Protein AF-0000000078267934 (afdb_homodimer)

Solvent-accessible surface area (backbone atoms only — not comparable to full-atom values): 14004 Å² total; per-residue (Å²): 135,82,81,73,70,68,76,75,65,70,77,78,62,55,76,38,74,52,54,43,30,32,32,39,47,97,65,23,35,41,36,40,37,52,36,39,30,30,48,77,88,33,48,48,78,46,77,53,94,44,37,39,39,40,37,32,37,45,65,70,94,69,56,88,84,43,44,78,74,39,73,64,63,80,81,27,29,37,46,48,77,44,77,56,62,86,52,43,28,76,87,62,51,43,74,49,77,49,37,10,25,33,38,37,39,38,28,50,21,73,88,67,43,86,71,82,73,76,76,73,81,122,133,83,82,73,71,69,76,75,66,71,77,78,62,54,75,39,74,52,53,43,30,33,33,39,48,94,66,23,35,40,36,38,35,52,35,38,30,31,49,76,89,33,50,46,78,46,78,53,94,45,36,39,37,40,37,33,37,47,64,71,94,70,55,88,84,43,45,76,76,39,74,64,62,77,82,27,30,37,46,48,76,44,78,56,62,88,51,41,28,76,86,63,50,46,73,51,76,52,38,8,26,32,38,38,39,39,28,50,20,73,89,68,42,86,70,82,74,76,77,73,83,123

Nearest PDB structures (foldseek):
  6l6m-assembly1_A  TM=7.915E-01  e=3.122E-09  Entamoeba histolytica
  5zul-assembly1_C-2  TM=8.385E-01  e=3.897E-08  Mycobacterium marinum M
  5zul-assembly1_A-2  TM=8.517E-01  e=1.131E-07  Mycobacterium marinum M
  5zul-assembly1_D-2  TM=8.115E-01  e=9.560E-08  Mycobacterium marinum M
  4eld-assembly1_A  TM=7.989E-01  e=4.347E-07  Methanocaldococcus jannaschii DSM 2661

Sequence (244 aa):
MTNDMEKKTAPALPRFRPNTDVLEREDGFHIFVDMPGVGKEGLSIDLRDNELEIRGKAVYPREEKAKALHVEFGDGEYVRTFTISDGVDREGIRASLKKGLLEVYLPKAARFKPRRIEIQAGMTNDMEKKTAPALPRFRPNTDVLEREDGFHIFVDMPGVGKEGLSIDLRDNELEIRGKAVYPREEKAKALHVEFGDGEYVRTFTISDGVDREGIRASLKKGLLEVYLPKAARFKPRRIEIQAG

Structure (mmCIF, N/CA/C/O backbone):
data_AF-0000000078267934-model_v1
#
loop_
_entity.id
_entity.type
_entity.pdbx_description
1 polymer 'Molecular chaperone IbpA, HSP20 family'
#
loop_
_atom_site.group_PDB
_atom_site.id
_atom_site.type_symbol
_atom_site.label_atom_id
_atom_site.label_alt_id
_atom_site.label_comp_id
_atom_site.label_asym_id
_atom_site.label_entity_id
_atom_site.label_seq_id
_atom_site.pdbx_PDB_ins_code
_atom_site.Cartn_x
_atom_site.Cartn_y
_atom_site.Cartn_z
_atom_site.occupancy
_atom_site.B_iso_or_equiv
_atom_site.auth_seq_id
_atom_site.auth_comp_id
_atom_site.auth_asym_id
_atom_site.auth_atom_id
_atom_site.pdbx_PDB_model_num
ATOM 1 N N . MET A 1 1 ? -48.375 -10.258 12.297 1 35.75 1 MET A N 1
ATOM 2 C CA . MET A 1 1 ? -47.094 -10.938 12.133 1 35.75 1 MET A CA 1
ATOM 3 C C . MET A 1 1 ? -46.062 -10.047 11.422 1 35.75 1 MET A C 1
ATOM 5 O O . MET A 1 1 ? -46.188 -9.797 10.219 1 35.75 1 MET A O 1
ATOM 9 N N . THR A 1 2 ? -45.531 -9.008 12.062 1 43.53 2 THR A N 1
ATOM 10 C CA . THR A 1 2 ? -44.625 -7.953 11.617 1 43.53 2 THR A CA 1
ATOM 11 C C . THR A 1 2 ? -43.312 -8.539 11.094 1 43.53 2 THR A C 1
ATOM 13 O O . THR A 1 2 ? -42.688 -9.344 11.773 1 43.53 2 THR A O 1
ATOM 16 N N . ASN A 1 3 ? -43.188 -8.844 9.711 1 40.38 3 ASN A N 1
ATOM 17 C CA . ASN A 1 3 ? -41.969 -9.242 8.969 1 40.38 3 ASN A CA 1
ATOM 18 C C . ASN A 1 3 ? -40.75 -8.477 9.43 1 40.38 3 ASN A C 1
ATOM 20 O O . ASN A 1 3 ? -40.594 -7.301 9.102 1 40.38 3 ASN A O 1
ATOM 24 N N . ASP A 1 4 ? -40.281 -8.648 10.625 1 40.28 4 ASP A N 1
ATOM 25 C CA . ASP A 1 4 ? -38.969 -8.227 11.07 1 40.28 4 ASP A CA 1
ATOM 26 C C . ASP A 1 4 ? -37.875 -8.68 10.094 1 40.28 4 ASP A C 1
ATOM 28 O O . ASP A 1 4 ? -37.406 -9.82 10.172 1 40.28 4 ASP A O 1
ATOM 32 N N . MET A 1 5 ? -38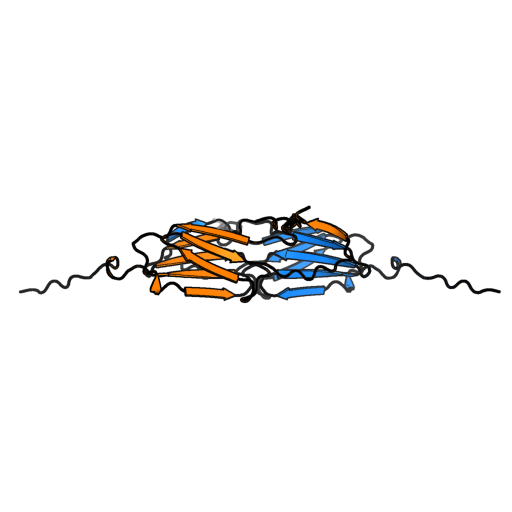 -8.367 8.789 1 39.81 5 MET A N 1
ATOM 33 C CA . MET A 1 5 ? -36.875 -8.555 7.895 1 39.81 5 MET A CA 1
ATOM 34 C C . MET A 1 5 ? -35.562 -8.172 8.586 1 39.81 5 MET A C 1
ATOM 36 O O . MET A 1 5 ? -35.344 -6.992 8.867 1 39.81 5 MET A O 1
ATOM 40 N N . GLU A 1 6 ? -35.062 -8.875 9.398 1 43.06 6 GLU A N 1
ATOM 41 C CA . GLU A 1 6 ? -33.719 -8.75 9.93 1 43.06 6 GLU A CA 1
ATOM 42 C C . GLU A 1 6 ? -32.75 -8.203 8.875 1 43.06 6 GLU A C 1
ATOM 44 O O . GLU A 1 6 ? -32.594 -8.797 7.801 1 43.06 6 GLU A O 1
ATOM 49 N N . LYS A 1 7 ? -32.688 -6.93 8.773 1 42.44 7 LYS A N 1
ATOM 50 C CA . LYS A 1 7 ? -31.656 -6.336 7.945 1 42.44 7 LYS A CA 1
ATOM 51 C C . LYS A 1 7 ? -30.344 -7.09 8.102 1 42.44 7 LYS A C 1
ATOM 53 O O . LYS A 1 7 ? -29.688 -6.992 9.141 1 42.44 7 LYS A O 1
ATOM 58 N N . LYS A 1 8 ? -30.234 -8.344 7.73 1 46.25 8 LYS A N 1
ATOM 59 C CA . LYS A 1 8 ? -28.953 -9.039 7.641 1 46.25 8 LYS A CA 1
ATOM 60 C C . LYS A 1 8 ? -27.828 -8.086 7.23 1 46.25 8 LYS A C 1
ATOM 62 O O . LYS A 1 8 ? -27.688 -7.762 6.051 1 46.25 8 LYS A O 1
ATOM 67 N N . THR A 1 9 ? -27.5 -7.129 8.039 1 47.62 9 THR A N 1
ATOM 68 C CA . THR A 1 9 ? -26.391 -6.203 7.785 1 47.62 9 THR A CA 1
ATOM 69 C C . THR A 1 9 ? -25.156 -6.953 7.316 1 47.62 9 THR A C 1
ATOM 71 O O . THR A 1 9 ? -24.781 -7.973 7.902 1 47.62 9 THR A O 1
ATOM 74 N N . ALA A 1 10 ? -24.859 -6.887 6.113 1 56.47 10 ALA A N 1
ATOM 75 C CA . ALA A 1 10 ? -23.641 -7.488 5.574 1 56.47 10 ALA A CA 1
ATOM 76 C C . ALA A 1 10 ? -22.5 -7.402 6.578 1 56.47 10 ALA A C 1
ATOM 78 O O . ALA A 1 10 ? -22.375 -6.422 7.312 1 56.47 10 ALA A O 1
ATOM 79 N N . PRO A 1 11 ? -22 -8.547 6.941 1 60.44 11 PRO A N 1
ATOM 80 C CA . PRO A 1 11 ? -20.891 -8.531 7.906 1 60.44 11 PRO A CA 1
ATOM 81 C C . PRO A 1 11 ? -19.891 -7.422 7.633 1 60.44 11 PRO A C 1
ATOM 83 O O . PRO A 1 11 ? -19.641 -7.07 6.477 1 60.44 11 PRO A O 1
ATOM 86 N N . ALA A 1 12 ? -19.641 -6.684 8.617 1 70.94 12 ALA A N 1
ATOM 87 C CA . ALA A 1 12 ? -18.688 -5.578 8.531 1 70.94 12 ALA A CA 1
ATOM 88 C C . ALA A 1 12 ? -17.344 -6.047 7.988 1 70.94 12 ALA A C 1
ATOM 90 O O . ALA A 1 12 ? -16.891 -7.148 8.305 1 70.94 12 ALA A O 1
ATOM 91 N N . LEU A 1 13 ? -16.828 -5.473 6.953 1 78.31 13 LEU A N 1
ATOM 92 C CA . LEU A 1 13 ? -15.523 -5.781 6.383 1 78.31 13 LEU A CA 1
ATOM 93 C C . LEU A 1 13 ? -14.43 -5.633 7.43 1 78.31 13 LEU A C 1
ATOM 95 O O . LEU A 1 13 ? -14.461 -4.715 8.25 1 78.31 13 LEU A O 1
ATOM 99 N N . PRO A 1 14 ? -13.555 -6.582 7.477 1 86.69 14 PRO A N 1
ATOM 100 C CA . PRO A 1 14 ? -12.406 -6.398 8.359 1 86.69 14 PRO A CA 1
ATOM 101 C C . PRO A 1 14 ? -11.695 -5.062 8.141 1 86.69 14 PRO A C 1
ATOM 103 O O . PRO A 1 14 ? -11.648 -4.57 7.008 1 86.69 14 PRO A O 1
ATOM 106 N N . ARG A 1 15 ? -11.297 -4.496 9.25 1 91.44 15 ARG A N 1
ATOM 107 C CA . ARG A 1 15 ? -10.57 -3.229 9.164 1 91.44 15 ARG A CA 1
ATOM 108 C C . ARG A 1 15 ? -9.078 -3.436 9.359 1 91.44 15 ARG A C 1
ATOM 110 O O . ARG A 1 15 ? -8.656 -4.219 10.211 1 91.44 15 ARG A O 1
ATOM 117 N N . PHE A 1 16 ? -8.367 -2.799 8.5 1 90.75 16 PHE A N 1
ATOM 118 C CA . PHE A 1 16 ? -6.914 -2.875 8.594 1 90.75 16 PHE A CA 1
ATOM 119 C C . PHE A 1 16 ? -6.309 -1.495 8.828 1 90.75 16 PHE A C 1
ATOM 121 O O . PHE A 1 16 ? -6.75 -0.511 8.234 1 90.75 16 PHE A O 1
ATOM 128 N N . ARG A 1 17 ? -5.344 -1.48 9.664 1 93.31 17 ARG A N 1
ATOM 129 C CA . ARG A 1 17 ? -4.629 -0.234 9.922 1 93.31 17 ARG A CA 1
ATOM 130 C C . ARG A 1 17 ? -3.463 -0.06 8.953 1 93.31 17 ARG A C 1
ATOM 132 O O . ARG A 1 17 ? -2.455 -0.762 9.055 1 93.31 17 ARG A O 1
ATOM 139 N N . PRO A 1 18 ? -3.584 0.889 8.062 1 93.81 18 PRO A N 1
ATOM 140 C CA . PRO A 1 18 ? -2.492 1.061 7.105 1 93.81 18 PRO A CA 1
ATOM 141 C C . PRO A 1 18 ? -1.242 1.668 7.734 1 93.81 18 PRO A C 1
ATOM 143 O O . PRO A 1 18 ? -1.34 2.426 8.703 1 93.81 18 PRO A O 1
ATOM 146 N N . ASN A 1 19 ? -0.106 1.337 7.188 1 93.25 19 ASN A N 1
ATOM 147 C CA . ASN A 1 19 ? 1.128 1.986 7.617 1 93.25 19 ASN A CA 1
ATOM 148 C C . ASN A 1 19 ? 1.084 3.492 7.371 1 93.25 19 ASN A C 1
ATOM 150 O O . ASN A 1 19 ? 0.582 3.941 6.34 1 93.25 19 ASN A O 1
ATOM 154 N N . THR A 1 20 ? 1.666 4.203 8.398 1 94.75 20 THR A N 1
ATOM 155 C CA . THR A 1 20 ? 1.518 5.656 8.352 1 94.75 20 THR A CA 1
ATOM 156 C C . THR A 1 20 ? 2.791 6.344 8.828 1 94.75 20 THR A C 1
ATOM 158 O O . THR A 1 20 ? 3.393 5.926 9.82 1 94.75 20 THR A O 1
ATOM 161 N N . ASP A 1 21 ? 3.236 7.312 8.062 1 93.69 21 ASP A N 1
ATOM 162 C CA . ASP A 1 21 ? 4.281 8.227 8.5 1 93.69 21 ASP A CA 1
ATOM 163 C C . ASP A 1 21 ? 3.73 9.641 8.695 1 93.69 21 ASP A C 1
ATOM 165 O O . ASP A 1 21 ? 2.92 10.109 7.891 1 93.69 21 ASP A O 1
ATOM 169 N N . VAL A 1 22 ? 4.148 10.266 9.711 1 94.38 22 VAL A N 1
ATOM 170 C CA . VAL A 1 22 ? 3.771 11.656 9.961 1 94.38 22 VAL A CA 1
ATOM 171 C C . VAL A 1 22 ? 5.027 12.516 10.102 1 94.38 22 VAL A C 1
ATOM 173 O O . VAL A 1 22 ? 5.879 12.25 10.945 1 94.38 22 VAL A O 1
ATOM 176 N N . LEU A 1 23 ? 5.059 13.555 9.242 1 92.94 23 LEU A N 1
ATOM 177 C CA . LEU A 1 23 ? 6.191 14.477 9.242 1 92.94 23 LEU A CA 1
ATOM 178 C C . LEU A 1 23 ? 5.73 15.898 9.547 1 92.94 23 LEU A C 1
ATOM 180 O O . LEU A 1 23 ? 4.664 16.312 9.094 1 92.94 23 LEU A O 1
ATOM 184 N N . GLU A 1 24 ? 6.586 16.578 10.242 1 91.81 24 GLU A N 1
ATOM 185 C CA . GLU A 1 24 ? 6.359 18 10.477 1 91.81 24 GLU A CA 1
ATOM 186 C C . GLU A 1 24 ? 7.375 18.859 9.719 1 91.81 24 GLU A C 1
ATOM 188 O O . GLU A 1 24 ? 8.578 18.625 9.82 1 91.81 24 GLU A O 1
ATOM 193 N N . ARG A 1 25 ? 6.836 19.766 8.938 1 89.5 25 ARG A N 1
ATOM 194 C CA . ARG A 1 25 ? 7.645 20.734 8.219 1 89.5 25 ARG A CA 1
ATOM 195 C C . ARG A 1 25 ? 7.309 22.156 8.664 1 89.5 25 ARG A C 1
ATOM 197 O O . ARG A 1 25 ? 6.484 22.359 9.555 1 89.5 25 ARG A O 1
ATOM 204 N N . GLU A 1 26 ? 8.031 23.047 8.062 1 85.5 26 GLU A N 1
ATOM 205 C CA . GLU A 1 26 ? 7.801 24.438 8.422 1 85.5 26 GLU A CA 1
ATOM 206 C C . GLU A 1 26 ? 6.375 24.859 8.086 1 85.5 26 GLU A C 1
ATOM 208 O O . GLU A 1 26 ? 5.762 25.625 8.836 1 85.5 26 GLU A O 1
ATOM 213 N N . ASP A 1 27 ? 5.941 24.297 7.039 1 87.81 27 ASP A N 1
ATOM 214 C CA . ASP A 1 27 ? 4.652 24.766 6.527 1 87.81 27 ASP A CA 1
ATOM 215 C C . ASP A 1 27 ? 3.502 23.984 7.156 1 87.81 27 ASP A C 1
ATOM 217 O O . ASP A 1 27 ? 2.34 24.375 7.039 1 87.81 27 ASP A O 1
ATOM 221 N N . GLY A 1 28 ? 3.836 22.844 7.754 1 92.31 28 GLY A N 1
ATOM 222 C CA . GLY A 1 28 ? 2.77 22.062 8.344 1 92.31 28 GLY A CA 1
ATOM 223 C C . GLY A 1 28 ? 3.105 20.578 8.438 1 92.31 28 GLY A C 1
ATOM 224 O O . GLY A 1 28 ? 4.273 20.203 8.547 1 92.31 28 GLY A O 1
ATOM 225 N N . PHE A 1 29 ? 2.094 19.844 8.5 1 93.62 29 PHE A N 1
ATOM 226 C CA . PHE A 1 29 ? 2.256 18.406 8.688 1 93.62 29 PHE A CA 1
ATOM 227 C C . PHE A 1 29 ? 1.935 17.641 7.406 1 93.62 29 PHE A C 1
ATOM 229 O O . PHE A 1 29 ? 1.015 18.016 6.676 1 93.62 29 PHE A O 1
ATOM 236 N N . HIS A 1 30 ? 2.725 16.625 7.227 1 94.12 30 HIS A N 1
ATOM 237 C CA . HIS A 1 30 ? 2.5 15.711 6.117 1 94.12 30 HIS A CA 1
ATOM 238 C C . HIS A 1 30 ? 2.283 14.281 6.621 1 94.12 30 HIS A C 1
ATOM 240 O O . HIS A 1 30 ? 3.139 13.727 7.309 1 94.12 30 HIS A O 1
ATOM 246 N N . ILE A 1 31 ? 1.132 13.781 6.285 1 95.19 31 ILE A N 1
ATOM 247 C CA . ILE A 1 31 ? 0.788 12.414 6.66 1 95.19 31 ILE A CA 1
ATOM 248 C C . ILE A 1 31 ? 0.812 11.523 5.422 1 95.19 31 ILE A C 1
ATOM 250 O O . ILE A 1 31 ? 0.115 11.789 4.441 1 95.19 31 ILE A O 1
ATOM 254 N N . PHE A 1 32 ? 1.671 10.523 5.457 1 94.31 32 PHE A N 1
ATOM 255 C CA . PHE A 1 32 ? 1.721 9.531 4.391 1 94.31 32 PHE A CA 1
ATOM 256 C C . PHE A 1 32 ? 1.071 8.227 4.832 1 94.31 32 PHE A C 1
ATOM 258 O O . PHE A 1 32 ? 1.438 7.668 5.867 1 94.31 32 PHE A O 1
ATOM 265 N N . VAL A 1 33 ? 0.0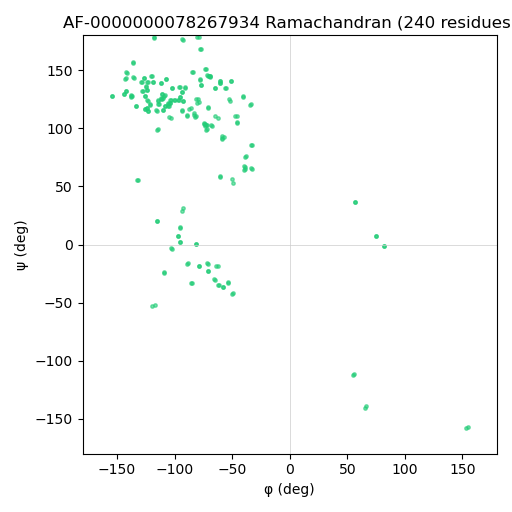79 7.766 4.066 1 95.56 33 VAL A N 1
ATOM 266 C CA . VAL A 1 33 ? -0.684 6.574 4.426 1 95.56 33 VAL A CA 1
ATOM 267 C C . VAL A 1 33 ? -0.662 5.578 3.266 1 95.56 33 VAL A C 1
ATOM 269 O O . VAL A 1 33 ? -0.976 5.938 2.127 1 95.56 33 VAL A O 1
ATOM 272 N N . ASP A 1 34 ? -0.289 4.352 3.568 1 94.88 34 ASP A N 1
ATOM 273 C CA . ASP A 1 34 ? -0.313 3.301 2.557 1 94.88 34 ASP A CA 1
ATOM 274 C C . ASP A 1 34 ? -1.746 2.91 2.205 1 94.88 34 ASP A C 1
ATOM 276 O O . ASP A 1 34 ? -2.484 2.404 3.053 1 94.88 34 ASP A O 1
ATOM 280 N N . MET A 1 35 ? -2.115 3.129 0.896 1 94.69 35 MET A N 1
ATOM 281 C CA . MET A 1 35 ? -3.449 2.779 0.417 1 94.69 35 MET A CA 1
ATOM 282 C C . MET A 1 35 ? -3.371 2 -0.892 1 94.69 35 MET A C 1
ATOM 284 O O . MET A 1 35 ? -3.988 2.385 -1.886 1 94.69 35 MET A O 1
ATOM 288 N N . PRO A 1 36 ? -2.662 0.956 -0.877 1 94.62 36 PRO A N 1
ATOM 289 C CA . PRO A 1 36 ? -2.557 0.203 -2.129 1 94.62 36 PRO A CA 1
ATOM 290 C C . PRO A 1 36 ? -3.908 -0.303 -2.629 1 94.62 36 PRO A C 1
ATOM 292 O O . PRO A 1 36 ? -4.734 -0.759 -1.833 1 94.62 36 PRO A O 1
ATOM 295 N N . GLY A 1 37 ? -4.168 -0.228 -3.918 1 93.62 37 GLY A N 1
ATOM 296 C CA . GLY A 1 37 ? -5.379 -0.754 -4.531 1 93.62 37 GLY A CA 1
ATOM 297 C C . GLY A 1 37 ? -6.566 0.182 -4.406 1 93.62 37 GLY A C 1
ATOM 298 O O . GLY A 1 37 ? -7.648 -0.106 -4.926 1 93.62 37 GLY A O 1
ATOM 299 N N . VAL A 1 38 ? -6.316 1.274 -3.764 1 94.12 38 VAL A N 1
ATOM 300 C CA . VAL A 1 38 ? -7.414 2.211 -3.541 1 94.12 38 VAL A CA 1
ATOM 301 C C . VAL A 1 38 ? -7.391 3.297 -4.613 1 94.12 38 VAL A C 1
ATOM 303 O O . VAL A 1 38 ? -6.348 3.898 -4.875 1 94.12 38 VAL A O 1
ATOM 306 N N . GLY A 1 39 ? -8.484 3.455 -5.297 1 92.25 39 GLY A N 1
ATOM 307 C CA . GLY A 1 39 ? -8.688 4.598 -6.172 1 92.25 39 GLY A CA 1
ATOM 308 C C . GLY A 1 39 ? -9.391 5.754 -5.492 1 92.25 39 GLY A C 1
ATOM 309 O O . GLY A 1 39 ? -9.789 5.648 -4.328 1 92.25 39 GLY A O 1
ATOM 310 N N . LYS A 1 40 ? -9.523 6.863 -6.23 1 92.94 40 LYS A N 1
ATOM 311 C CA . LYS A 1 40 ? -10.164 8.055 -5.676 1 92.94 40 LYS A CA 1
ATOM 312 C C . LYS A 1 40 ? -11.578 7.754 -5.207 1 92.94 40 LYS A C 1
ATOM 314 O O . LYS A 1 40 ? -12.016 8.258 -4.168 1 92.94 40 LYS A O 1
ATOM 319 N N . GLU A 1 41 ? -12.203 6.898 -5.961 1 92.88 41 GLU A N 1
ATOM 320 C CA . GLU A 1 41 ? -13.602 6.602 -5.66 1 92.88 41 GLU A CA 1
ATOM 321 C C . GLU A 1 41 ? -13.727 5.785 -4.379 1 92.88 41 GLU A C 1
ATOM 323 O O . GLU A 1 41 ? -14.797 5.758 -3.758 1 92.88 41 GLU A O 1
ATOM 328 N N . GLY A 1 42 ? -12.703 5.109 -4.012 1 93.75 42 GLY A N 1
ATOM 329 C CA . GLY A 1 42 ? -12.742 4.277 -2.818 1 93.75 42 GLY A CA 1
ATOM 330 C C . GLY A 1 42 ? -12.156 4.965 -1.599 1 93.75 42 GLY A C 1
ATOM 331 O O . GLY A 1 42 ? -12.016 4.348 -0.54 1 93.75 42 GLY A O 1
ATOM 332 N N . LEU A 1 43 ? -11.852 6.242 -1.762 1 96.38 43 LEU A N 1
ATOM 333 C CA . LEU A 1 43 ? -11.164 6.973 -0.7 1 96.38 43 LEU A CA 1
ATOM 334 C C . LEU A 1 43 ? -12.086 8.008 -0.073 1 96.38 43 LEU A C 1
ATOM 336 O O . LEU A 1 43 ? -12.75 8.766 -0.785 1 96.38 43 LEU A O 1
ATOM 340 N N . SER A 1 44 ? -12.141 7.969 1.229 1 97.06 44 SER A N 1
ATOM 341 C CA . SER A 1 44 ? -12.859 9 1.968 1 97.06 44 SER A CA 1
ATOM 342 C C . SER A 1 44 ? -11.992 9.609 3.061 1 97.06 44 SER A C 1
ATOM 344 O O . SER A 1 44 ? -11.273 8.891 3.768 1 97.06 44 SER A O 1
ATOM 346 N N . ILE A 1 45 ? -11.984 10.922 3.098 1 97.31 45 ILE A N 1
ATOM 347 C CA . ILE A 1 45 ? -11.312 11.672 4.152 1 97.31 45 ILE A CA 1
ATOM 348 C C . ILE A 1 45 ? -12.305 12.641 4.805 1 97.31 45 ILE A C 1
ATOM 350 O O . ILE A 1 45 ? -12.789 13.57 4.16 1 97.31 45 ILE A O 1
ATOM 354 N N . ASP A 1 46 ? -12.531 12.406 6.062 1 96.56 46 ASP A N 1
ATOM 355 C CA . ASP A 1 46 ? -13.539 13.203 6.754 1 96.56 46 ASP A CA 1
ATOM 356 C C . ASP A 1 46 ? -12.953 13.883 7.988 1 96.56 46 ASP A C 1
ATOM 358 O O . ASP A 1 46 ? -12.242 13.25 8.773 1 96.56 46 ASP A O 1
ATOM 362 N N . LEU A 1 47 ? -13.234 15.094 8.102 1 95.06 47 LEU A N 1
ATOM 363 C CA . LEU A 1 47 ? -12.852 15.836 9.289 1 95.06 47 LEU A CA 1
ATOM 364 C C . LEU A 1 47 ? -14.078 16.203 10.125 1 95.06 47 LEU A C 1
ATOM 366 O O . LEU A 1 47 ? -14.961 16.922 9.641 1 95.06 47 LEU A O 1
ATOM 370 N N . ARG A 1 48 ? -14.133 15.664 11.297 1 93 48 ARG A N 1
ATOM 371 C CA . ARG A 1 48 ? -15.164 16 12.266 1 93 48 ARG A CA 1
ATOM 372 C C . ARG A 1 48 ? -14.547 16.484 13.578 1 93 48 ARG A C 1
ATOM 374 O O . ARG A 1 48 ? -13.859 15.711 14.258 1 93 48 ARG A O 1
ATOM 381 N N . ASP A 1 49 ? -14.883 17.734 13.836 1 90.94 49 ASP A N 1
ATOM 382 C CA . ASP A 1 49 ? -14.234 18.344 14.992 1 90.94 49 ASP A CA 1
ATOM 383 C C . ASP A 1 49 ? -12.711 18.25 14.875 1 90.94 49 ASP A C 1
ATOM 385 O O . ASP A 1 49 ? -12.109 18.859 13.984 1 90.94 49 ASP A O 1
ATOM 389 N N . ASN A 1 50 ? -12.086 17.531 15.648 1 92.19 50 ASN A N 1
ATOM 390 C CA . ASN A 1 50 ? -10.633 17.438 15.602 1 92.19 50 ASN A CA 1
ATOM 391 C C . ASN A 1 50 ? -10.172 16.031 15.203 1 92.19 50 ASN A C 1
ATOM 393 O O . ASN A 1 50 ? -9.008 15.672 15.414 1 92.19 50 ASN A O 1
ATOM 397 N N . GLU A 1 51 ? -11.086 15.367 14.609 1 95.88 51 GLU A N 1
ATOM 398 C CA . GLU A 1 51 ? -10.734 14.008 14.227 1 95.88 51 GLU A CA 1
ATOM 399 C C . GLU A 1 51 ? -10.75 13.844 12.703 1 95.88 51 GLU A C 1
ATOM 401 O O . GLU A 1 51 ? -11.781 14.062 12.062 1 95.88 51 GLU A O 1
ATOM 406 N N . LEU A 1 52 ? -9.602 13.578 12.164 1 96.38 52 LEU A N 1
ATOM 407 C CA . LEU A 1 52 ? -9.477 13.273 10.742 1 96.38 52 LEU A CA 1
ATOM 408 C C . LEU A 1 52 ? -9.531 11.766 10.5 1 96.38 52 LEU A C 1
ATOM 410 O O . LEU A 1 52 ? -8.656 11.031 10.969 1 96.38 52 LEU A O 1
ATOM 414 N N . GLU A 1 53 ? -10.539 11.336 9.82 1 97.5 53 GLU A N 1
ATOM 415 C CA . GLU A 1 53 ? -10.688 9.914 9.523 1 97.5 53 GLU A CA 1
ATOM 416 C C . GLU A 1 53 ? -10.438 9.633 8.039 1 97.5 53 GLU A C 1
ATOM 418 O O . GLU A 1 53 ? -11.016 10.289 7.172 1 97.5 53 GLU A O 1
ATOM 423 N N . ILE A 1 54 ? -9.562 8.688 7.848 1 97.19 54 ILE A N 1
ATOM 424 C CA . ILE A 1 54 ? -9.25 8.25 6.492 1 97.19 54 ILE A CA 1
ATOM 425 C C . ILE A 1 54 ? -9.711 6.805 6.293 1 97.19 54 ILE A C 1
ATOM 427 O O . ILE A 1 54 ? -9.375 5.926 7.09 1 97.19 54 ILE A O 1
ATOM 431 N N . ARG A 1 55 ? -10.539 6.609 5.285 1 96.88 55 ARG A N 1
ATOM 432 C CA . ARG A 1 55 ? -10.992 5.277 4.91 1 96.88 55 ARG A CA 1
ATOM 433 C C . ARG A 1 55 ? -10.703 4.988 3.441 1 96.88 55 ARG A C 1
ATOM 435 O O . ARG A 1 55 ? -10.875 5.859 2.586 1 96.88 55 ARG A O 1
ATOM 442 N N . GLY A 1 56 ? -10.227 3.836 3.205 1 95.88 56 GLY A N 1
ATOM 443 C CA . GLY A 1 56 ? -9.961 3.41 1.841 1 95.88 56 GLY A CA 1
ATOM 444 C C . GLY A 1 56 ? -10.383 1.979 1.567 1 95.88 56 GLY A C 1
ATOM 445 O O . GLY A 1 56 ? -10.07 1.075 2.346 1 95.88 56 GLY A O 1
ATOM 446 N N . LYS A 1 57 ? -11.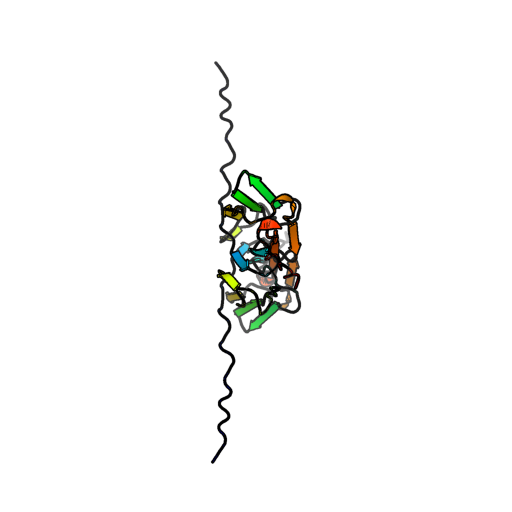141 1.833 0.564 1 93.06 57 LYS A N 1
ATOM 447 C CA . LYS A 1 57 ? -11.516 0.498 0.103 1 93.06 57 LYS A CA 1
ATOM 448 C C . LYS A 1 57 ? -10.766 0.131 -1.176 1 93.06 57 LYS A C 1
ATOM 450 O O . LYS A 1 57 ? -10.906 0.809 -2.197 1 93.06 57 LYS A O 1
ATOM 455 N N . ALA A 1 58 ? -10.016 -0.926 -1.021 1 89.75 58 ALA A N 1
ATOM 456 C CA . ALA A 1 58 ? -9.25 -1.36 -2.186 1 89.75 58 ALA A CA 1
ATOM 457 C C . ALA A 1 58 ? -10.094 -2.24 -3.104 1 89.75 58 ALA A C 1
ATOM 459 O O . ALA A 1 58 ? -11.016 -2.92 -2.646 1 89.75 58 ALA A O 1
ATOM 460 N N . VAL A 1 59 ? -9.797 -2.141 -4.344 1 81.88 59 VAL A N 1
ATOM 461 C CA . VAL A 1 59 ? -10.422 -3.033 -5.312 1 81.88 59 VAL A CA 1
ATOM 462 C C . VAL A 1 59 ? -9.438 -4.121 -5.73 1 81.88 59 VAL A C 1
ATOM 464 O O . VAL A 1 59 ? -8.391 -3.828 -6.312 1 81.88 59 VAL A O 1
ATOM 467 N N . TYR A 1 60 ? -9.719 -5.328 -5.273 1 76.81 60 TYR A N 1
ATOM 468 C CA . TYR A 1 60 ? -8.922 -6.469 -5.703 1 76.81 60 TYR A CA 1
ATOM 469 C C . TYR A 1 60 ? -9.672 -7.301 -6.734 1 76.81 60 TYR A C 1
ATOM 471 O O . TYR A 1 60 ? -10.883 -7.48 -6.633 1 76.81 60 TYR A O 1
ATOM 479 N N . PRO A 1 61 ? -9.141 -7.477 -7.891 1 69.88 61 PRO A N 1
ATOM 480 C CA . PRO A 1 61 ? -9.805 -8.312 -8.891 1 69.88 61 PRO A CA 1
ATOM 481 C C . PRO A 1 61 ? -9.992 -9.758 -8.422 1 69.88 61 PRO A C 1
ATOM 483 O O . PRO A 1 61 ? -9.336 -10.664 -8.938 1 69.88 61 PRO A O 1
ATOM 486 N N . ARG A 1 62 ? -10.648 -9.914 -7.352 1 67.25 62 ARG A N 1
ATOM 487 C CA . ARG A 1 62 ? -10.852 -11.289 -6.906 1 67.25 62 ARG A CA 1
ATOM 488 C C . ARG A 1 62 ? -12.086 -11.898 -7.566 1 67.25 62 ARG A C 1
ATOM 490 O O . ARG A 1 62 ? -13.125 -11.25 -7.672 1 67.25 62 ARG A O 1
ATOM 497 N N . GLU A 1 63 ? -11.734 -12.883 -8.273 1 64.75 63 GLU A N 1
ATOM 498 C CA . GLU A 1 63 ? -12.859 -13.617 -8.867 1 64.75 63 GLU A CA 1
ATOM 499 C C . GLU A 1 63 ? -13.516 -14.531 -7.848 1 64.75 63 GLU A C 1
ATOM 501 O O . GLU A 1 63 ? -12.852 -15.07 -6.957 1 64.75 63 GLU A O 1
ATOM 506 N N . GLU A 1 64 ? -14.773 -14.617 -7.914 1 62.31 64 GLU A N 1
ATOM 507 C CA . GLU A 1 64 ? -15.594 -15.43 -7.02 1 62.31 64 GLU A CA 1
ATOM 508 C C . GLU A 1 64 ? -15.109 -16.875 -6.984 1 62.31 64 GLU A C 1
ATOM 510 O O . GLU A 1 64 ? -15.133 -17.516 -5.934 1 62.31 64 GLU A O 1
ATOM 515 N N . LYS A 1 65 ? -14.609 -17.344 -8.062 1 69.25 65 LYS A N 1
ATOM 516 C CA . LYS A 1 65 ? -14.305 -18.781 -8.125 1 69.25 65 LYS A CA 1
ATOM 517 C C . LYS A 1 65 ? -12.844 -19.031 -7.77 1 69.25 65 LYS A C 1
ATOM 519 O O . LYS A 1 65 ? -12.367 -20.172 -7.855 1 69.25 65 LYS A O 1
ATOM 524 N N . ALA A 1 66 ? -12.148 -18.109 -7.199 1 76.44 66 ALA A N 1
ATOM 525 C CA . ALA A 1 66 ? -10.734 -18.312 -6.891 1 76.44 66 ALA A CA 1
ATOM 526 C C . ALA A 1 66 ? -10.555 -18.891 -5.488 1 76.44 66 ALA A C 1
ATOM 528 O O . ALA A 1 66 ? -11.32 -18.562 -4.574 1 76.44 66 ALA A O 1
ATOM 529 N N . LYS A 1 67 ? -9.719 -19.859 -5.367 1 87.88 67 LYS A N 1
ATOM 530 C CA . LYS A 1 67 ? -9.344 -20.391 -4.062 1 87.88 67 LYS A CA 1
ATOM 531 C C . LYS A 1 67 ? -8.289 -19.516 -3.391 1 87.88 67 LYS A C 1
ATOM 533 O O . LYS A 1 67 ? -7.199 -19.328 -3.934 1 87.88 67 LYS A O 1
ATOM 538 N N . ALA A 1 68 ? -8.664 -19.047 -2.227 1 87.12 68 ALA A N 1
ATOM 539 C CA . ALA A 1 68 ? -7.715 -18.219 -1.485 1 87.12 68 ALA A CA 1
ATOM 540 C C . ALA A 1 68 ? -6.707 -19.094 -0.734 1 87.12 68 ALA A C 1
ATOM 542 O O . ALA A 1 68 ? -7.059 -19.766 0.228 1 87.12 68 ALA A O 1
ATOM 543 N N . LEU A 1 69 ? -5.484 -19.031 -1.213 1 90.88 69 LEU A N 1
ATOM 544 C CA . LEU A 1 69 ? -4.441 -19.812 -0.573 1 90.88 69 LEU A CA 1
ATOM 545 C C . LEU A 1 69 ? -3.834 -19.062 0.607 1 90.88 69 LEU A C 1
ATOM 547 O O . LEU A 1 69 ? -3.377 -19.688 1.573 1 90.88 69 LEU A O 1
ATOM 551 N N . HIS A 1 70 ? -3.742 -17.859 0.598 1 91.69 70 HIS A N 1
ATOM 552 C CA . HIS A 1 70 ? -3.191 -16.969 1.616 1 91.69 70 HIS A CA 1
ATOM 553 C C . HIS A 1 70 ? -3.799 -15.57 1.516 1 91.69 70 HIS A C 1
ATOM 555 O O . HIS A 1 70 ? -3.861 -14.992 0.428 1 91.69 70 HIS A O 1
ATOM 561 N N . VAL A 1 71 ? -4.328 -15.062 2.693 1 87.75 71 VAL A N 1
ATOM 562 C CA . VAL A 1 71 ? -4.969 -13.75 2.686 1 87.75 71 VAL A CA 1
ATOM 563 C C . VAL A 1 71 ? -4.465 -12.93 3.867 1 87.75 71 VAL A C 1
ATOM 565 O O . VAL A 1 71 ? -4.594 -13.336 5.02 1 87.75 71 VAL A O 1
ATOM 568 N N . GLU A 1 72 ? -3.875 -11.852 3.549 1 88.19 72 GLU A N 1
ATOM 569 C CA . GLU A 1 72 ? -3.436 -10.945 4.609 1 88.19 72 GLU A CA 1
ATOM 570 C C . GLU A 1 72 ? -4.277 -9.672 4.637 1 88.19 72 GLU A C 1
ATOM 572 O O . GLU A 1 72 ? -4.34 -8.984 5.66 1 88.19 72 GLU A O 1
ATOM 577 N N . PHE A 1 73 ? -4.887 -9.297 3.562 1 82.38 73 PHE A N 1
ATOM 578 C CA . PHE A 1 73 ? -5.754 -8.125 3.521 1 82.38 73 PHE A CA 1
ATOM 579 C C . PHE A 1 73 ? -7.172 -8.516 3.133 1 82.38 73 PHE A C 1
ATOM 581 O O . PHE A 1 73 ? -8.125 -8.18 3.838 1 82.38 73 PHE A O 1
ATOM 588 N N . GLY A 1 74 ? -7.324 -9.258 1.958 1 79.5 74 GLY A N 1
ATOM 589 C CA . GLY A 1 74 ? -8.625 -9.68 1.46 1 79.5 74 GLY A CA 1
ATOM 590 C C . GLY A 1 74 ? -9.5 -8.516 1.021 1 79.5 74 GLY A C 1
ATOM 591 O O . GLY A 1 74 ? -9.055 -7.656 0.257 1 79.5 74 GLY A O 1
ATOM 592 N N . ASP A 1 75 ? -10.852 -8.539 1.344 1 79.62 75 ASP A N 1
ATOM 593 C CA . ASP A 1 75 ? -11.812 -7.5 0.987 1 79.62 75 ASP A CA 1
ATOM 594 C C . ASP A 1 75 ? -11.953 -6.477 2.111 1 79.62 75 ASP A C 1
ATOM 596 O O . ASP A 1 75 ? -13.016 -5.875 2.279 1 79.62 75 ASP A O 1
ATOM 600 N N . GLY A 1 76 ? -11 -6.301 2.811 1 87.69 76 GLY A N 1
ATOM 601 C CA . GLY A 1 76 ? -11.078 -5.398 3.945 1 87.69 76 GLY A CA 1
ATOM 602 C C . GLY A 1 76 ? -10.977 -3.936 3.551 1 87.69 76 GLY A C 1
ATOM 603 O O . GLY A 1 76 ? -11.008 -3.605 2.363 1 87.69 76 GLY A O 1
ATOM 604 N N . GLU A 1 77 ? -11.078 -3.115 4.59 1 93.69 77 GLU A N 1
ATOM 605 C CA . GLU A 1 77 ? -10.977 -1.668 4.422 1 93.69 77 GLU A CA 1
ATOM 606 C C . GLU A 1 77 ? -9.867 -1.087 5.301 1 93.69 77 GLU A C 1
ATOM 608 O O . GLU A 1 77 ? -9.688 -1.514 6.441 1 93.69 77 GLU A O 1
ATOM 613 N N . TYR A 1 78 ? -9.164 -0.131 4.695 1 95.38 78 TYR A N 1
ATOM 614 C CA . TYR A 1 78 ? -8.211 0.633 5.484 1 95.38 78 TYR A CA 1
ATOM 615 C C . TYR A 1 78 ? -8.914 1.678 6.34 1 95.38 78 TYR A C 1
ATOM 617 O O . TYR A 1 78 ? -9.82 2.371 5.863 1 95.38 78 TYR A O 1
ATOM 625 N N . VAL A 1 79 ? -8.492 1.806 7.57 1 96.31 79 VAL A N 1
ATOM 626 C CA . VAL A 1 79 ? -9.031 2.863 8.414 1 96.31 79 VAL A CA 1
ATOM 627 C C . VAL A 1 79 ? -7.938 3.418 9.32 1 96.31 79 VAL A C 1
ATOM 629 O O . VAL A 1 79 ? -7.191 2.654 9.938 1 96.31 79 VAL A O 1
ATOM 632 N N . ARG A 1 80 ? -7.844 4.668 9.305 1 97.12 80 ARG A N 1
ATOM 633 C CA . ARG A 1 80 ? -6.926 5.363 10.195 1 97.12 80 ARG A CA 1
ATOM 634 C C . ARG A 1 80 ? -7.531 6.676 10.688 1 97.12 80 ARG A C 1
ATOM 636 O O . ARG A 1 80 ? -8.18 7.395 9.922 1 97.12 80 ARG A O 1
ATOM 643 N N . THR A 1 81 ? -7.277 6.984 11.914 1 96.5 81 THR A N 1
ATOM 644 C CA . THR A 1 81 ? -7.785 8.227 12.492 1 96.5 81 THR A CA 1
ATOM 645 C C . THR A 1 81 ? -6.664 9.016 13.156 1 96.5 81 THR A C 1
ATOM 647 O O . THR A 1 81 ? -5.797 8.438 13.82 1 96.5 81 THR A O 1
ATOM 650 N N . PHE A 1 82 ? -6.773 10.297 12.938 1 96 82 PHE A N 1
ATOM 651 C CA . PHE A 1 82 ? -5.82 11.211 13.555 1 96 82 PHE A CA 1
ATOM 652 C C . PHE A 1 82 ? -6.543 12.312 14.328 1 96 82 PHE A C 1
ATOM 654 O O . PHE A 1 82 ? -7.582 12.805 13.883 1 96 82 PHE A O 1
ATOM 661 N N . THR A 1 83 ? -6.023 12.703 15.391 1 95.44 83 THR A N 1
ATOM 662 C CA . THR A 1 83 ? -6.496 13.891 16.094 1 95.44 83 THR A CA 1
ATOM 663 C C . THR A 1 83 ? -5.707 15.125 15.664 1 95.44 83 THR A C 1
ATOM 665 O O . THR A 1 83 ? -4.48 15.156 15.781 1 95.44 83 THR A O 1
ATOM 668 N N . ILE A 1 84 ? -6.379 16.125 15.188 1 92.12 84 ILE A N 1
ATOM 669 C CA . ILE A 1 84 ? -5.75 17.328 14.648 1 92.12 84 ILE A CA 1
ATOM 670 C C . ILE A 1 84 ? -5.676 18.406 15.727 1 92.12 84 ILE A C 1
ATOM 672 O O . ILE A 1 84 ? -6.648 18.641 16.453 1 92.12 84 ILE A O 1
ATOM 676 N N . SER A 1 85 ? -4.543 19 15.781 1 88.69 85 SER A N 1
ATOM 677 C CA . SER A 1 85 ? -4.363 20.078 16.766 1 88.69 85 SER A CA 1
ATOM 678 C C . SER A 1 85 ? -5.031 21.359 16.297 1 88.69 85 SER A C 1
ATOM 680 O O . SER A 1 85 ? -5.34 21.516 15.109 1 88.69 85 SER A O 1
ATOM 682 N N . ASP A 1 86 ? -5.125 22.297 17.234 1 87.81 86 ASP A N 1
ATOM 683 C CA . ASP A 1 86 ? -5.727 23.594 16.938 1 87.81 86 ASP A CA 1
ATOM 684 C C . ASP A 1 86 ? -4.812 24.422 16.062 1 87.81 86 ASP A C 1
ATOM 686 O O . ASP A 1 86 ? -5.258 25.391 15.438 1 87.81 86 ASP A O 1
ATOM 690 N N . GLY A 1 87 ? -3.662 24.078 15.984 1 89.06 87 GLY A N 1
ATOM 691 C CA . GLY A 1 87 ? -2.695 24.859 15.219 1 89.06 87 GLY A CA 1
ATOM 692 C C . GLY A 1 87 ? -2.746 24.562 13.727 1 89.06 87 GLY A C 1
ATOM 693 O O . GLY A 1 87 ? -2.031 25.188 12.945 1 89.06 87 GLY A O 1
ATOM 694 N N . VAL A 1 88 ? -3.59 23.719 13.344 1 93.12 88 VAL A N 1
ATOM 695 C CA . VAL A 1 88 ? -3.715 23.344 11.938 1 93.12 88 VAL A CA 1
ATOM 696 C C . VAL A 1 88 ? -4.789 24.203 11.273 1 93.12 88 VAL A C 1
ATOM 698 O O . VAL A 1 88 ? -5.852 24.438 11.852 1 93.12 88 VAL A O 1
ATOM 701 N N . ASP A 1 89 ? -4.492 24.781 10.133 1 92.94 89 ASP A N 1
ATOM 702 C CA . ASP A 1 89 ? -5.504 25.438 9.305 1 92.94 89 ASP A CA 1
ATOM 703 C C . ASP A 1 89 ? -6.414 24.406 8.641 1 92.94 89 ASP A C 1
ATOM 705 O O . ASP A 1 89 ? -6.098 23.891 7.57 1 92.94 89 ASP A O 1
ATOM 709 N N . ARG A 1 90 ? -7.559 24.172 9.164 1 92.44 90 ARG A N 1
ATOM 710 C CA . ARG A 1 90 ? -8.461 23.094 8.766 1 92.44 90 ARG A CA 1
ATOM 711 C C . ARG A 1 90 ? -8.969 23.297 7.344 1 92.44 90 ARG A C 1
ATOM 713 O O . ARG A 1 90 ? -9.234 22.328 6.625 1 92.44 90 ARG A O 1
ATOM 720 N N . GLU A 1 91 ? -9.07 24.5 6.926 1 92.19 91 GLU A N 1
ATOM 721 C CA . GLU A 1 91 ? -9.602 24.812 5.602 1 92.19 91 GLU A CA 1
ATOM 722 C C . GLU A 1 91 ? -8.547 24.578 4.52 1 92.19 91 GLU A C 1
ATOM 724 O O . GLU A 1 91 ? -8.875 24.469 3.336 1 92.19 91 GLU A O 1
ATOM 729 N N . GLY A 1 92 ? -7.348 24.531 4.941 1 93.44 92 GLY A N 1
ATOM 730 C CA . GLY A 1 92 ? -6.262 24.391 3.98 1 93.44 92 GLY A CA 1
ATOM 731 C C . GLY A 1 92 ? -5.82 22.969 3.77 1 93.44 92 GLY A C 1
ATOM 732 O O . GLY A 1 92 ? -4.895 22.703 3 1 93.44 92 GLY A O 1
ATOM 733 N N . ILE A 1 93 ? -6.488 22.031 4.43 1 95 93 ILE A N 1
ATOM 734 C CA . ILE A 1 93 ? -6.094 20.625 4.34 1 95 93 ILE A CA 1
ATOM 735 C C . ILE A 1 93 ? -6.285 20.141 2.908 1 95 93 ILE A C 1
ATOM 737 O O . ILE A 1 93 ? -7.301 20.422 2.273 1 95 93 ILE A O 1
ATOM 741 N N . ARG A 1 94 ? -5.266 19.422 2.395 1 96.75 94 ARG A N 1
ATOM 742 C CA . ARG A 1 94 ? -5.281 18.859 1.051 1 96.75 94 ARG A CA 1
ATOM 743 C C . ARG A 1 94 ? -4.758 17.422 1.054 1 96.75 94 ARG A C 1
ATOM 745 O O . ARG A 1 94 ? -4.035 17.031 1.968 1 96.75 94 ARG A O 1
ATOM 752 N N . ALA A 1 95 ? -5.211 16.766 0.009 1 96.62 95 ALA A N 1
ATOM 753 C CA . ALA A 1 95 ? -4.746 15.391 -0.089 1 96.62 95 ALA A CA 1
ATOM 754 C C . ALA A 1 95 ? -4.465 15.008 -1.539 1 96.62 95 ALA A C 1
ATOM 756 O O . ALA A 1 95 ? -5.094 15.531 -2.459 1 96.62 95 ALA A O 1
ATOM 757 N N . SER A 1 96 ? -3.512 14.141 -1.726 1 95.81 96 SER A N 1
ATOM 758 C CA . SER A 1 96 ? -3.195 13.562 -3.025 1 95.81 96 SER A CA 1
ATOM 759 C C . SER A 1 96 ? -2.955 12.055 -2.912 1 95.81 96 SER A C 1
ATOM 761 O O . SER A 1 96 ? -2.457 11.578 -1.893 1 95.81 96 SER A O 1
ATOM 763 N N . LEU A 1 97 ? -3.365 11.344 -3.887 1 94.94 97 LEU A N 1
ATOM 764 C CA . LEU A 1 97 ? -3.182 9.898 -3.955 1 94.94 97 LEU A CA 1
ATOM 765 C C . LEU A 1 97 ? -2.438 9.508 -5.227 1 94.94 97 LEU A C 1
ATOM 767 O O . LEU A 1 97 ? -2.93 9.734 -6.336 1 94.94 97 LEU A O 1
ATOM 771 N N . LYS A 1 98 ? -1.246 8.977 -5.035 1 92.88 98 LYS A N 1
ATOM 772 C CA . LYS A 1 98 ? -0.42 8.531 -6.152 1 92.88 98 LYS A CA 1
ATOM 773 C C . LYS A 1 98 ? 0.248 7.195 -5.84 1 92.88 98 LYS A C 1
ATOM 775 O O . LYS A 1 98 ? 0.857 7.031 -4.781 1 92.88 98 LYS A O 1
ATOM 780 N N . LYS A 1 99 ? 0.085 6.223 -6.77 1 93.25 99 LYS A N 1
ATOM 781 C CA . LYS A 1 99 ? 0.729 4.922 -6.617 1 93.25 99 LYS A CA 1
ATOM 782 C C . LYS A 1 99 ? 0.341 4.266 -5.297 1 93.25 99 LYS A C 1
ATOM 784 O O . LYS A 1 99 ? 1.197 3.734 -4.586 1 93.25 99 LYS A O 1
ATOM 789 N N . GLY A 1 100 ? -0.873 4.48 -4.957 1 94.19 100 GLY A N 1
ATOM 790 C CA . GLY A 1 100 ? -1.391 3.842 -3.756 1 94.19 100 GLY A CA 1
ATOM 791 C C . GLY A 1 100 ? -0.882 4.477 -2.477 1 94.19 100 GLY A C 1
ATOM 792 O O . GLY A 1 100 ? -1.011 3.896 -1.396 1 94.19 100 GLY A O 1
ATOM 793 N N . LEU A 1 101 ? -0.182 5.594 -2.676 1 94.62 101 LEU A N 1
ATOM 794 C CA . LEU A 1 101 ? 0.278 6.359 -1.524 1 94.62 101 LEU A CA 1
ATOM 795 C C . LEU A 1 101 ? -0.545 7.633 -1.354 1 94.62 101 LEU A C 1
ATOM 797 O O . LEU A 1 101 ? -0.566 8.484 -2.244 1 94.62 101 LEU A O 1
ATOM 801 N N . LEU A 1 102 ? -1.166 7.766 -0.211 1 95.75 102 LEU A N 1
ATOM 802 C CA . LEU A 1 102 ? -1.941 8.953 0.111 1 95.75 102 LEU A CA 1
ATOM 803 C C . LEU A 1 102 ? -1.102 9.953 0.905 1 95.75 102 LEU A C 1
ATOM 805 O O . LEU A 1 102 ? -0.463 9.586 1.894 1 95.75 102 LEU A O 1
ATOM 809 N N . GLU A 1 103 ? -1.072 11.086 0.445 1 95.44 103 GLU A N 1
ATOM 810 C CA . GLU A 1 103 ? -0.479 12.18 1.215 1 95.44 103 GLU A CA 1
ATOM 811 C C . GLU A 1 103 ? -1.541 13.18 1.663 1 95.44 103 GLU A C 1
ATOM 813 O O . GLU A 1 103 ? -2.305 13.688 0.842 1 95.44 103 GLU A O 1
ATOM 818 N N . VAL A 1 104 ? -1.598 13.445 2.9 1 96.69 104 VAL A N 1
ATOM 819 C CA . VAL A 1 104 ? -2.475 14.469 3.453 1 96.69 104 VAL A CA 1
ATOM 820 C C . VAL A 1 104 ? -1.638 15.602 4.047 1 96.69 104 VAL A C 1
ATOM 822 O O . VAL A 1 104 ? -0.795 15.367 4.918 1 96.69 104 VAL A O 1
ATOM 825 N N . TYR A 1 105 ? -1.877 16.75 3.508 1 95.62 105 TYR A N 1
ATOM 826 C CA . TYR A 1 105 ? -1.16 17.938 3.961 1 95.62 105 TYR A CA 1
ATOM 827 C C . TYR A 1 105 ? -2.016 18.766 4.914 1 95.62 105 TYR A C 1
ATOM 829 O O . TYR A 1 105 ? -3.15 19.125 4.59 1 95.62 105 TYR A O 1
ATOM 837 N N . LEU A 1 106 ? -1.488 19.047 6.141 1 96.31 106 LEU A N 1
ATOM 838 C CA . LEU A 1 106 ? -2.131 19.859 7.164 1 96.31 106 LEU A CA 1
ATOM 839 C C . LEU A 1 106 ? -1.333 21.125 7.426 1 96.31 106 LEU A C 1
ATOM 841 O O . LEU A 1 106 ? -0.37 21.125 8.195 1 96.31 106 LEU A O 1
ATOM 845 N N . PRO A 1 107 ? -1.76 22.188 6.836 1 95 107 PRO A N 1
ATOM 846 C CA . PRO A 1 107 ? -1.001 23.438 7.023 1 95 107 PRO A CA 1
ATOM 847 C C . PRO A 1 107 ? -1.151 24.016 8.43 1 95 107 PRO A C 1
ATOM 849 O O . PRO A 1 107 ? -2.209 23.859 9.047 1 95 107 PRO A O 1
ATOM 852 N N . LYS A 1 108 ? -0.077 24.609 8.891 1 92.25 108 LYS A N 1
ATOM 853 C CA . LYS A 1 108 ? -0.174 25.328 10.156 1 92.25 108 LYS A CA 1
ATOM 854 C C . LYS A 1 108 ? -1.029 26.578 10.016 1 92.25 108 LYS A C 1
ATOM 856 O O . LYS A 1 108 ? -0.966 27.266 8.992 1 92.25 108 LYS A O 1
ATOM 861 N N . ALA A 1 109 ? -1.738 26.844 11.078 1 88.44 109 ALA A N 1
ATOM 862 C CA . ALA A 1 109 ? -2.545 28.062 11.078 1 88.44 109 ALA A CA 1
ATOM 863 C C . ALA A 1 109 ? -1.663 29.297 11.133 1 88.44 109 ALA A C 1
ATOM 865 O O . ALA A 1 109 ? -0.559 29.266 11.688 1 88.44 109 ALA A O 1
ATOM 866 N N . ALA A 1 110 ? -2.123 30.375 10.414 1 76 110 ALA A N 1
ATOM 867 C CA . ALA A 1 110 ? -1.38 31.641 10.336 1 76 110 ALA A CA 1
ATOM 868 C C . ALA A 1 110 ? -0.966 32.125 11.719 1 76 110 ALA A C 1
ATOM 870 O O . ALA A 1 110 ? 0.146 32.625 11.906 1 76 110 ALA A O 1
ATOM 871 N N . ARG A 1 111 ? -1.869 31.984 12.617 1 71.12 111 ARG A N 1
ATOM 872 C CA . ARG A 1 111 ? -1.571 32.5 13.945 1 71.12 111 ARG A CA 1
ATOM 873 C C . ARG A 1 111 ? -0.399 31.766 14.57 1 71.12 111 ARG A C 1
ATOM 875 O O . ARG A 1 111 ? 0.247 32.281 15.492 1 71.12 111 ARG A O 1
ATOM 882 N N . PHE A 1 112 ? -0.076 30.672 14.109 1 64.12 112 PHE A N 1
ATOM 883 C CA . PHE A 1 112 ? 0.976 29.859 14.695 1 64.12 112 PHE A CA 1
ATOM 884 C C . PHE A 1 112 ? 2.256 29.953 13.867 1 64.12 112 PHE A C 1
ATOM 886 O O . PHE A 1 112 ? 3.262 29.312 14.203 1 64.12 112 PHE A O 1
ATOM 893 N N . LYS A 1 113 ? 2.115 30.641 12.859 1 63.34 113 LYS A N 1
ATOM 894 C CA . LYS A 1 113 ? 3.342 30.875 12.094 1 63.34 113 LYS A CA 1
ATOM 895 C C . LYS A 1 113 ? 4.18 31.984 12.727 1 63.34 113 LYS A C 1
ATOM 897 O O . LYS A 1 113 ? 3.639 32.969 13.234 1 63.34 113 LYS A O 1
ATOM 902 N N . PRO A 1 114 ? 5.406 31.609 12.984 1 60.53 114 PRO A N 1
ATOM 903 C CA . PRO A 1 114 ? 6.23 32.656 13.602 1 60.53 114 PRO A CA 1
ATOM 904 C C . PRO A 1 114 ? 6.121 34 12.891 1 60.53 114 PRO A C 1
ATOM 906 O O . PRO A 1 114 ? 6.074 34.031 11.656 1 60.53 114 PRO A O 1
ATOM 909 N N . ARG A 1 115 ? 5.508 34.938 13.531 1 58.22 115 ARG A N 1
ATOM 910 C CA . ARG A 1 115 ? 5.426 36.281 12.977 1 58.22 115 ARG A CA 1
ATOM 911 C C . ARG A 1 115 ? 6.684 37.094 13.289 1 58.22 115 ARG A C 1
ATOM 913 O O . ARG A 1 115 ? 7.184 37.062 14.414 1 58.22 115 ARG A O 1
ATOM 920 N N . ARG A 1 116 ? 7.34 37.344 12.234 1 59.03 116 ARG A N 1
ATOM 921 C CA . ARG A 1 116 ? 8.484 38.219 12.43 1 59.03 116 ARG A CA 1
ATOM 922 C C . ARG A 1 116 ? 8.039 39.625 12.812 1 59.03 116 ARG A C 1
ATOM 924 O O . ARG A 1 116 ? 7.227 40.25 12.117 1 59.03 116 ARG A O 1
ATOM 931 N N . ILE A 1 117 ? 8.18 39.812 14.023 1 60.53 117 ILE A N 1
ATOM 932 C CA . ILE A 1 117 ? 7.883 41.188 14.484 1 60.53 117 ILE A CA 1
ATOM 933 C C . ILE A 1 117 ? 9 42.125 14.055 1 60.53 117 ILE A C 1
ATOM 935 O O . ILE A 1 117 ? 10.164 41.938 14.414 1 60.53 117 ILE A O 1
ATOM 939 N N . GLU A 1 118 ? 8.703 42.844 13.086 1 60.19 118 GLU A N 1
ATOM 940 C CA . GLU A 1 118 ? 9.664 43.844 12.672 1 60.19 118 GLU A CA 1
ATOM 941 C C . GLU A 1 118 ? 9.852 44.906 13.758 1 60.19 118 GLU A C 1
ATOM 943 O O . GLU A 1 118 ? 8.875 45.406 14.32 1 60.19 118 GLU A O 1
ATOM 948 N N . ILE A 1 119 ? 10.984 44.781 14.242 1 66.12 119 ILE A N 1
ATOM 949 C CA . ILE A 1 119 ? 11.297 45.812 15.227 1 66.12 119 ILE A CA 1
ATOM 950 C C . ILE A 1 119 ? 11.578 47.156 14.523 1 66.12 119 ILE A C 1
ATOM 952 O O . ILE A 1 119 ? 12.398 47.219 13.609 1 66.12 119 ILE A O 1
ATOM 956 N N . GLN A 1 120 ? 10.625 48 14.617 1 61.25 120 GLN A N 1
ATOM 957 C CA . GLN A 1 120 ? 10.875 49.344 14.109 1 61.25 120 GLN A CA 1
ATOM 958 C C . GLN A 1 120 ? 11.789 50.125 15.047 1 61.25 120 GLN A C 1
ATOM 960 O O . GLN A 1 120 ? 11.617 50.094 16.266 1 61.25 120 GLN A O 1
ATOM 965 N N . ALA A 1 121 ? 12.977 50.188 14.562 1 58.31 121 ALA A N 1
ATOM 966 C CA . ALA A 1 121 ? 13.844 51.125 15.281 1 58.31 121 ALA A CA 1
ATOM 967 C C . ALA A 1 121 ? 13.273 52.531 15.273 1 58.31 121 ALA A C 1
ATOM 969 O O . ALA A 1 121 ? 12.914 53.062 14.219 1 58.31 121 ALA A O 1
ATOM 970 N N . GLY A 1 122 ? 12.531 52.844 16.312 1 43.44 122 GLY A N 1
ATOM 971 C CA . GLY A 1 122 ? 12.398 54.281 16.516 1 43.44 122 GLY A CA 1
ATOM 972 C C . GLY A 1 122 ? 13.688 54.938 16.938 1 43.44 122 GLY A C 1
ATOM 973 O O . GLY A 1 122 ? 14.57 54.312 17.516 1 43.44 122 GLY A O 1
ATOM 974 N N . MET B 1 1 ? 51.125 0.811 4.707 1 35.88 1 MET B N 1
ATOM 975 C CA . MET B 1 1 ? 49.938 1.172 5.441 1 35.88 1 MET B CA 1
ATOM 976 C C . MET B 1 1 ? 48.719 1.171 4.52 1 35.88 1 MET B C 1
ATOM 978 O O . MET B 1 1 ? 48.562 2.049 3.668 1 35.88 1 MET B O 1
ATOM 982 N N . THR B 1 2 ? 48.188 -0.007 4.109 1 43.81 2 THR B N 1
ATOM 983 C CA . THR B 1 2 ? 47.094 -0.313 3.195 1 43.81 2 THR B CA 1
ATOM 984 C C . THR B 1 2 ? 45.812 0.316 3.684 1 43.81 2 THR B C 1
ATOM 986 O O . THR B 1 2 ? 45.406 0.132 4.836 1 43.81 2 THR B O 1
ATOM 989 N N . ASN B 1 3 ? 45.469 1.614 3.246 1 40.25 3 ASN B N 1
ATOM 990 C CA . ASN B 1 3 ? 44.188 2.322 3.434 1 40.25 3 ASN B CA 1
ATOM 991 C C . ASN B 1 3 ? 43 1.389 3.264 1 40.25 3 ASN B C 1
ATOM 993 O O . ASN B 1 3 ? 42.656 1.002 2.143 1 40.25 3 ASN B O 1
ATOM 997 N N . ASP B 1 4 ? 42.781 0.438 4.141 1 40.06 4 ASP B N 1
ATOM 998 C CA . ASP B 1 4 ? 41.531 -0.3 4.254 1 40.06 4 ASP B CA 1
ATOM 999 C C . ASP B 1 4 ? 40.344 0.65 4.309 1 40.06 4 ASP B C 1
ATOM 1001 O O . ASP B 1 4 ? 40.031 1.201 5.363 1 40.06 4 ASP B O 1
ATOM 1005 N N . MET B 1 5 ? 40.188 1.527 3.301 1 39.75 5 MET B N 1
ATOM 1006 C CA . MET B 1 5 ? 38.906 2.246 3.197 1 39.75 5 MET B CA 1
ATOM 1007 C C . MET B 1 5 ? 37.75 1.339 3.557 1 39.75 5 MET B C 1
ATOM 1009 O O . MET B 1 5 ? 37.438 0.396 2.826 1 39.75 5 MET B O 1
ATOM 1013 N N . GLU B 1 6 ? 37.5 1.046 4.688 1 43.19 6 GLU B N 1
ATOM 1014 C CA . GLU B 1 6 ? 36.281 0.413 5.168 1 43.19 6 GLU B CA 1
ATOM 1015 C C . GLU B 1 6 ? 35.062 0.861 4.352 1 43.19 6 GLU B C 1
ATOM 1017 O O . GLU B 1 6 ? 34.781 2.057 4.266 1 43.19 6 GLU B O 1
ATOM 1022 N N . LYS B 1 7 ? 34.844 0.189 3.281 1 42.25 7 LYS B N 1
ATOM 1023 C CA . LYS B 1 7 ? 33.594 0.409 2.574 1 42.25 7 LYS B CA 1
ATOM 1024 C C . LYS B 1 7 ? 32.438 0.593 3.555 1 42.25 7 LYS B C 1
ATOM 1026 O O . LYS B 1 7 ? 32 -0.363 4.207 1 42.25 7 LYS B O 1
ATOM 1031 N N . LYS B 1 8 ? 32.375 1.607 4.371 1 45.88 8 LYS B N 1
ATOM 1032 C CA . LYS B 1 8 ? 31.219 1.956 5.16 1 45.88 8 LYS B CA 1
ATOM 1033 C C . LYS B 1 8 ? 29.922 1.624 4.41 1 45.88 8 LYS B C 1
ATOM 1035 O O . LYS B 1 8 ? 29.531 2.354 3.5 1 45.88 8 LYS B O 1
ATOM 1040 N N . THR B 1 9 ? 29.641 0.389 4.168 1 47.53 9 THR B N 1
ATOM 1041 C CA . THR B 1 9 ? 28.406 -0.047 3.527 1 47.53 9 THR B CA 1
ATOM 1042 C C . THR B 1 9 ? 27.203 0.661 4.137 1 47.53 9 THR B C 1
ATOM 1044 O O . THR B 1 9 ? 27.078 0.752 5.359 1 47.53 9 THR B O 1
ATOM 1047 N N . ALA B 1 10 ? 26.672 1.583 3.471 1 56.41 10 ALA B N 1
ATOM 1048 C CA . ALA B 1 10 ? 25.453 2.256 3.914 1 56.41 10 ALA B CA 1
ATOM 1049 C C . ALA B 1 10 ? 24.531 1.293 4.66 1 56.41 10 ALA B C 1
ATOM 1051 O O . ALA B 1 10 ? 24.453 0.109 4.324 1 56.41 10 ALA B O 1
ATOM 1052 N N . PRO B 1 11 ? 24.25 1.639 5.891 1 60.41 11 PRO B N 1
ATOM 1053 C CA . PRO B 1 11 ? 23.375 0.749 6.66 1 60.41 11 PRO B CA 1
ATOM 1054 C C . PRO B 1 11 ? 22.219 0.207 5.832 1 60.41 11 PRO B C 1
ATOM 1056 O O . PRO B 1 11 ? 21.703 0.905 4.957 1 60.41 11 PRO B O 1
ATOM 1059 N N . ALA B 1 12 ? 22.109 -1.043 5.844 1 70.44 12 ALA B N 1
ATOM 1060 C CA . ALA B 1 12 ? 21.047 -1.729 5.113 1 70.44 12 ALA B CA 1
ATOM 1061 C C . ALA B 1 12 ? 19.672 -1.148 5.461 1 70.44 12 ALA B C 1
ATOM 1063 O O . ALA B 1 12 ? 19.422 -0.802 6.617 1 70.44 12 ALA B O 1
ATOM 1064 N N . LEU B 1 13 ? 18.906 -0.696 4.531 1 78.19 13 LEU B N 1
ATOM 1065 C CA . LEU B 1 13 ? 17.562 -0.187 4.73 1 78.19 13 LEU B CA 1
ATOM 1066 C C . LEU B 1 13 ? 16.688 -1.223 5.43 1 78.19 13 LEU B C 1
ATOM 1068 O O . LEU B 1 13 ? 16.781 -2.42 5.148 1 78.19 13 LEU B O 1
ATOM 1072 N N . PRO B 1 14 ? 15.953 -0.789 6.402 1 86.56 14 PRO B N 1
ATOM 1073 C CA . PRO B 1 14 ? 15 -1.725 7.004 1 86.56 14 PRO B CA 1
ATOM 1074 C C . PRO B 1 14 ? 14.117 -2.414 5.965 1 86.56 14 PRO B C 1
ATOM 1076 O O . PRO B 1 14 ? 13.781 -1.813 4.941 1 86.56 14 PRO B O 1
ATOM 1079 N N . ARG B 1 15 ? 13.898 -3.682 6.23 1 91.12 15 ARG B N 1
ATOM 1080 C CA . ARG B 1 15 ? 13.039 -4.445 5.328 1 91.12 15 ARG B CA 1
ATOM 1081 C C . 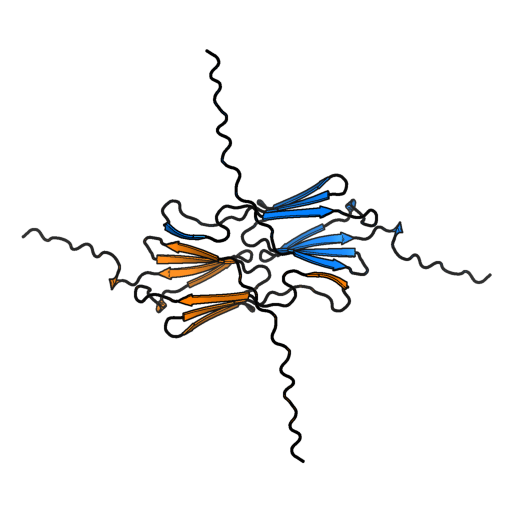ARG B 1 15 ? 11.648 -4.633 5.922 1 91.12 15 ARG B C 1
ATOM 1083 O O . ARG B 1 15 ? 11.508 -4.891 7.117 1 91.12 15 ARG B O 1
ATOM 1090 N N . PHE B 1 16 ? 10.711 -4.406 5.078 1 90.5 16 PHE B N 1
ATOM 1091 C CA . PHE B 1 16 ? 9.328 -4.586 5.504 1 90.5 16 PHE B CA 1
ATOM 1092 C C . PHE B 1 16 ? 8.641 -5.668 4.676 1 90.5 16 PHE B C 1
ATOM 1094 O O . PHE B 1 16 ? 8.844 -5.742 3.459 1 90.5 16 PHE B O 1
ATOM 1101 N N . ARG B 1 17 ? 7.883 -6.434 5.352 1 93.06 17 ARG B N 1
ATOM 1102 C CA . ARG B 1 17 ? 7.105 -7.461 4.668 1 93.06 17 ARG B CA 1
ATOM 1103 C C . ARG B 1 17 ? 5.746 -6.922 4.23 1 93.06 17 ARG B C 1
ATOM 1105 O O . ARG B 1 17 ? 4.867 -6.691 5.062 1 93.06 17 ARG B O 1
ATOM 1112 N N . PRO B 1 18 ? 5.57 -6.785 2.951 1 93.69 18 PRO B N 1
ATOM 1113 C CA . PRO B 1 18 ? 4.289 -6.238 2.504 1 93.69 18 PRO B CA 1
ATOM 1114 C C . PRO B 1 18 ? 3.143 -7.238 2.643 1 93.69 18 PRO B C 1
ATOM 1116 O O . PRO B 1 18 ? 3.359 -8.445 2.562 1 93.69 18 PRO B O 1
ATOM 1119 N N . ASN B 1 19 ? 1.964 -6.723 2.848 1 93.19 19 ASN B N 1
ATOM 1120 C CA . ASN B 1 19 ? 0.786 -7.582 2.838 1 93.19 19 ASN B CA 1
ATOM 1121 C C . ASN B 1 19 ? 0.616 -8.281 1.493 1 93.19 19 ASN B C 1
ATOM 1123 O O . ASN B 1 19 ? 0.834 -7.68 0.441 1 93.19 19 ASN B O 1
ATOM 1127 N N . THR B 1 20 ? 0.202 -9.578 1.638 1 94.81 20 THR B N 1
ATOM 1128 C CA . THR B 1 20 ? 0.179 -10.391 0.428 1 94.81 20 THR B CA 1
ATOM 1129 C C . THR B 1 20 ? -1.031 -11.32 0.425 1 94.81 20 THR B C 1
ATOM 1131 O O . THR B 1 20 ? -1.363 -11.922 1.45 1 94.81 20 THR B O 1
ATOM 1134 N N . ASP B 1 21 ? -1.742 -11.344 -0.698 1 93.75 21 ASP B N 1
ATOM 1135 C CA . ASP B 1 21 ? -2.764 -12.352 -0.954 1 93.75 21 ASP B CA 1
ATOM 1136 C C . ASP B 1 21 ? -2.34 -13.289 -2.084 1 93.75 21 ASP B C 1
ATOM 1138 O O . ASP B 1 21 ? -1.776 -12.844 -3.086 1 93.75 21 ASP B O 1
ATOM 1142 N N . VAL B 1 22 ? -2.596 -14.516 -1.91 1 94.38 22 VAL B N 1
ATOM 1143 C CA . VAL B 1 22 ? -2.326 -15.508 -2.949 1 94.38 22 VAL B CA 1
ATOM 1144 C C . VAL B 1 22 ? -3.607 -16.266 -3.289 1 94.38 22 VAL B C 1
ATOM 1146 O O . VAL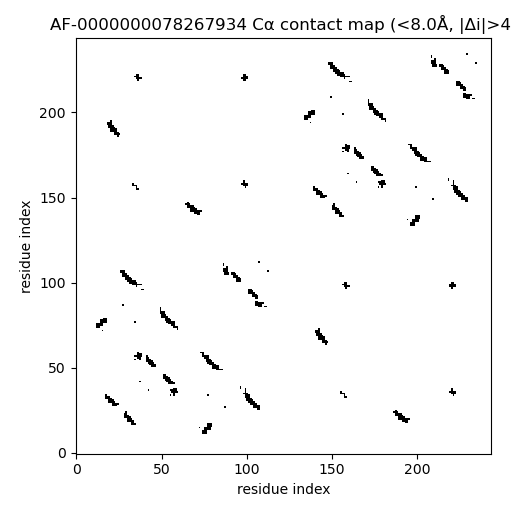 B 1 22 ? -4.227 -16.875 -2.414 1 94.38 22 VAL B O 1
ATOM 1149 N N . LEU B 1 23 ? -3.936 -16.203 -4.609 1 92.94 23 LEU B N 1
ATOM 1150 C CA . LEU B 1 23 ? -5.133 -16.891 -5.098 1 92.94 23 LEU B CA 1
ATOM 1151 C C . LEU B 1 23 ? -4.773 -17.922 -6.152 1 92.94 23 LEU B C 1
ATOM 1153 O O . LEU B 1 23 ? -3.873 -17.703 -6.965 1 92.94 23 LEU B O 1
ATOM 1157 N N . GLU B 1 24 ? -5.527 -18.984 -6.113 1 91.81 24 GLU B N 1
ATOM 1158 C CA . GLU B 1 24 ? -5.414 -20 -7.16 1 91.81 24 GLU B CA 1
ATOM 1159 C C . GLU B 1 24 ? -6.656 -20 -8.047 1 91.81 24 GLU B C 1
ATOM 1161 O O . GLU B 1 24 ? -7.781 -20.078 -7.551 1 91.81 24 GLU B O 1
ATOM 1166 N N . ARG B 1 25 ? -6.402 -19.875 -9.328 1 89.44 25 ARG B N 1
ATOM 1167 C CA . ARG B 1 25 ? -7.449 -19.969 -10.344 1 89.44 25 ARG B CA 1
ATOM 1168 C C . ARG B 1 25 ? -7.184 -21.141 -11.289 1 89.44 25 ARG B C 1
ATOM 1170 O O . ARG B 1 25 ? -6.211 -21.875 -11.125 1 89.44 25 ARG B O 1
ATOM 1177 N N . GLU B 1 26 ? -8.102 -21.266 -12.156 1 85.44 26 GLU B N 1
ATOM 1178 C CA . GLU B 1 26 ? -7.957 -22.359 -13.109 1 85.44 26 GLU B CA 1
ATOM 1179 C C . GLU B 1 26 ? -6.695 -22.203 -13.953 1 85.44 26 GLU B C 1
ATOM 1181 O O . GLU B 1 26 ? -6.023 -23.188 -14.266 1 85.44 26 GLU B O 1
ATOM 1186 N N . ASP B 1 27 ? -6.441 -20.984 -14.211 1 87.88 27 ASP B N 1
ATOM 1187 C CA . ASP B 1 27 ? -5.352 -20.703 -15.148 1 87.88 27 ASP B CA 1
ATOM 1188 C C . ASP B 1 27 ? -4.012 -20.609 -14.414 1 87.88 27 ASP B C 1
ATOM 1190 O O . ASP B 1 27 ? -2.955 -20.625 -15.047 1 87.88 27 ASP B O 1
ATOM 1194 N N . GLY B 1 28 ? -4.078 -20.453 -13.094 1 92.25 28 GLY B N 1
ATOM 1195 C CA . GLY B 1 28 ? -2.828 -20.328 -12.359 1 92.25 28 GLY B CA 1
ATOM 1196 C C . GLY B 1 28 ? -2.973 -19.547 -11.062 1 92.25 28 GLY B C 1
ATOM 1197 O O . GLY B 1 28 ? -4.043 -19.547 -10.453 1 92.25 28 GLY B O 1
ATOM 1198 N N . PHE B 1 29 ? -1.902 -19.062 -10.664 1 93.62 29 PHE B N 1
ATOM 1199 C CA . PHE B 1 29 ? -1.86 -18.375 -9.375 1 93.62 29 PHE B CA 1
ATOM 1200 C C . PHE B 1 29 ? -1.738 -16.859 -9.57 1 93.62 29 PHE B C 1
ATOM 1202 O O . PHE B 1 29 ? -1.043 -16.406 -10.477 1 93.62 29 PHE B O 1
ATOM 1209 N N . HIS B 1 30 ? -2.434 -16.203 -8.695 1 94.12 30 HIS B N 1
ATOM 1210 C CA . HIS B 1 30 ? -2.35 -14.742 -8.641 1 94.12 30 HIS B CA 1
ATOM 1211 C C . HIS B 1 30 ? -1.874 -14.273 -7.266 1 94.12 30 HIS B C 1
ATOM 1213 O O . HIS B 1 30 ? -2.492 -14.586 -6.246 1 94.12 30 HIS B O 1
ATOM 1219 N N . ILE B 1 31 ? -0.776 -13.57 -7.297 1 95.19 31 ILE B N 1
ATOM 1220 C CA . ILE B 1 31 ? -0.212 -13.016 -6.074 1 95.19 31 ILE B CA 1
ATOM 1221 C C . ILE B 1 31 ? -0.403 -11.5 -6.062 1 95.19 31 ILE B C 1
ATOM 1223 O O . ILE B 1 31 ? 0.035 -10.805 -6.984 1 95.19 31 ILE B O 1
ATOM 1227 N N . PHE B 1 32 ? -1.127 -11.023 -5.074 1 94.38 32 PHE B N 1
ATOM 1228 C CA . PHE B 1 32 ? -1.297 -9.594 -4.879 1 94.38 32 PHE B CA 1
ATOM 1229 C C . PHE B 1 32 ? -0.431 -9.094 -3.729 1 94.38 32 PHE B C 1
ATOM 1231 O O . PHE B 1 32 ? -0.506 -9.617 -2.615 1 94.38 32 PHE B O 1
ATOM 1238 N N . VAL B 1 33 ? 0.425 -8.102 -4 1 95.56 33 VAL B N 1
ATOM 1239 C CA . VAL B 1 33 ? 1.373 -7.59 -3.016 1 95.56 33 VAL B CA 1
ATOM 1240 C C . VAL B 1 33 ? 1.214 -6.078 -2.881 1 95.56 33 VAL B C 1
ATOM 1242 O O . VAL B 1 33 ? 1.244 -5.352 -3.877 1 95.56 33 VAL B O 1
ATOM 1245 N N . ASP B 1 34 ? 1.045 -5.625 -1.655 1 94.88 34 ASP B N 1
ATOM 1246 C CA . ASP B 1 34 ? 0.967 -4.191 -1.398 1 94.88 34 ASP B CA 1
ATOM 1247 C C . ASP B 1 34 ? 2.326 -3.523 -1.593 1 94.88 34 ASP B C 1
ATOM 1249 O O . ASP B 1 34 ? 3.279 -3.818 -0.867 1 94.88 34 ASP B O 1
ATOM 1253 N N . MET B 1 35 ? 2.379 -2.561 -2.584 1 94.56 35 MET B N 1
ATOM 1254 C CA . MET B 1 35 ? 3.611 -1.829 -2.857 1 94.56 35 MET B CA 1
ATOM 1255 C C . MET B 1 35 ? 3.344 -0.332 -2.971 1 94.56 35 MET B C 1
ATOM 1257 O O . MET B 1 35 ? 3.695 0.292 -3.975 1 94.56 35 MET B O 1
ATOM 1261 N N . PRO B 1 36 ? 2.773 0.202 -1.988 1 94.56 36 PRO B N 1
ATOM 1262 C CA . PRO B 1 36 ? 2.49 1.636 -2.084 1 94.56 36 PRO B CA 1
ATOM 1263 C C . PRO B 1 36 ? 3.752 2.477 -2.256 1 94.56 36 PRO B C 1
ATOM 1265 O O . PRO B 1 36 ? 4.77 2.205 -1.615 1 94.56 36 PRO B O 1
ATOM 1268 N N . GLY B 1 37 ? 3.725 3.484 -3.109 1 93.5 37 GLY B N 1
ATOM 1269 C CA . GLY B 1 37 ? 4.828 4.41 -3.297 1 93.5 37 GLY B CA 1
ATOM 1270 C C . GLY B 1 37 ? 5.902 3.879 -4.227 1 93.5 37 GLY B C 1
ATOM 1271 O O . GLY B 1 37 ? 6.871 4.578 -4.527 1 93.5 37 GLY B O 1
ATOM 1272 N N . VAL B 1 38 ? 5.668 2.686 -4.676 1 94 38 VAL B N 1
ATOM 1273 C CA . VAL B 1 38 ? 6.676 2.064 -5.535 1 94 38 VAL B CA 1
ATOM 1274 C C . VAL B 1 38 ? 6.301 2.266 -7 1 94 38 VAL B C 1
ATOM 1276 O O . VAL B 1 38 ? 5.164 2.008 -7.398 1 94 38 VAL B O 1
ATOM 1279 N N . GLY B 1 39 ? 7.203 2.836 -7.75 1 92.12 39 GLY B N 1
ATOM 1280 C CA . GLY B 1 39 ? 7.078 2.869 -9.203 1 92.12 39 GLY B CA 1
ATOM 1281 C C . GLY B 1 39 ? 7.789 1.716 -9.883 1 92.12 39 GLY B C 1
ATOM 1282 O O . GLY B 1 39 ? 8.438 0.899 -9.227 1 92.12 39 GLY B O 1
ATOM 1283 N N . LYS B 1 40 ? 7.645 1.658 -11.219 1 92.81 40 LYS B N 1
ATOM 1284 C CA . LYS B 1 40 ? 8.25 0.577 -11.992 1 92.81 40 LYS B CA 1
ATOM 1285 C C . LYS B 1 40 ? 9.766 0.537 -11.789 1 92.81 40 LYS B C 1
ATOM 1287 O O . LYS B 1 40 ? 10.352 -0.542 -11.695 1 92.81 40 LYS B O 1
ATOM 1292 N N . GLU B 1 41 ? 10.297 1.714 -11.672 1 92.88 41 GLU B N 1
ATOM 1293 C CA . GLU B 1 41 ? 11.75 1.804 -11.562 1 92.88 41 GLU B CA 1
ATOM 1294 C C . GLU B 1 41 ? 12.242 1.286 -10.211 1 92.88 41 GLU B C 1
ATOM 1296 O O . GLU B 1 41 ? 13.406 0.925 -10.062 1 92.88 41 GLU B O 1
ATOM 1301 N N . GLY B 1 42 ? 11.398 1.29 -9.25 1 93.69 42 GLY B N 1
ATOM 1302 C CA . GLY B 1 42 ? 11.773 0.839 -7.922 1 93.69 42 GLY B CA 1
ATOM 1303 C C . GLY B 1 42 ? 11.391 -0.605 -7.652 1 93.69 42 GLY B C 1
ATOM 1304 O O . GLY B 1 42 ? 11.555 -1.096 -6.535 1 93.69 42 GLY B O 1
ATOM 1305 N N . LEU B 1 43 ? 10.922 -1.274 -8.688 1 96.38 43 LEU B N 1
ATOM 1306 C CA . LEU B 1 43 ? 10.406 -2.627 -8.516 1 96.38 43 LEU B CA 1
ATOM 1307 C C . LEU B 1 43 ? 11.32 -3.648 -9.18 1 96.38 43 LEU B C 1
ATOM 1309 O O . LEU B 1 43 ? 11.734 -3.463 -10.328 1 96.38 43 LEU B O 1
ATOM 1313 N N . SER B 1 44 ? 11.664 -4.645 -8.414 1 97.06 44 SER B N 1
ATOM 1314 C CA . SER B 1 44 ? 12.414 -5.77 -8.969 1 97.06 44 SER B CA 1
ATOM 1315 C C . SER B 1 44 ? 11.734 -7.098 -8.641 1 97.06 44 SER B C 1
ATOM 1317 O O . SER B 1 44 ? 11.273 -7.305 -7.52 1 97.06 44 SER B O 1
ATOM 1319 N N . ILE B 1 45 ? 11.594 -7.914 -9.672 1 97.25 45 ILE B N 1
ATOM 1320 C CA . ILE B 1 45 ? 11.086 -9.273 -9.523 1 97.25 45 ILE B CA 1
ATOM 1321 C C . ILE B 1 45 ? 12.078 -10.258 -10.133 1 97.25 45 ILE B C 1
ATOM 1323 O O . ILE B 1 45 ? 12.312 -10.25 -11.344 1 97.25 45 ILE B O 1
ATOM 1327 N N . ASP B 1 46 ? 12.594 -11.094 -9.273 1 96.56 46 ASP B N 1
ATOM 1328 C CA . ASP B 1 46 ? 13.633 -12.016 -9.734 1 96.56 46 ASP B CA 1
ATOM 1329 C C . ASP B 1 46 ? 13.25 -13.461 -9.445 1 96.56 46 ASP B C 1
ATOM 1331 O O . ASP B 1 46 ? 12.797 -13.781 -8.344 1 96.56 46 ASP B O 1
ATOM 1335 N N . LEU B 1 47 ? 13.406 -14.25 -10.406 1 95 47 LEU B N 1
ATOM 1336 C CA . LEU B 1 47 ? 13.203 -15.688 -10.242 1 95 47 LEU B CA 1
ATOM 1337 C C . LEU B 1 47 ? 14.523 -16.438 -10.328 1 95 47 LEU B C 1
ATOM 1339 O O . LEU B 1 47 ? 15.203 -16.391 -11.359 1 95 47 LEU B O 1
ATOM 1343 N N . ARG B 1 48 ? 14.891 -17.047 -9.242 1 92.94 48 ARG B N 1
ATOM 1344 C CA . ARG B 1 48 ? 16.062 -17.906 -9.188 1 92.94 48 ARG B CA 1
ATOM 1345 C C . ARG B 1 48 ? 15.695 -19.297 -8.688 1 92.94 48 ARG B C 1
ATOM 1347 O O . ARG B 1 48 ? 15.258 -19.453 -7.543 1 92.94 48 ARG B O 1
ATOM 1354 N N . ASP B 1 49 ? 15.93 -20.203 -9.609 1 90.88 49 ASP B N 1
ATOM 1355 C CA . ASP B 1 49 ? 15.484 -21.562 -9.297 1 90.88 49 ASP B CA 1
ATOM 1356 C C . ASP B 1 49 ? 13.992 -21.578 -8.969 1 90.88 49 ASP B C 1
ATOM 1358 O O . ASP B 1 49 ? 13.156 -21.297 -9.828 1 90.88 49 ASP B O 1
ATOM 1362 N N . ASN B 1 50 ? 13.641 -21.828 -7.805 1 92.12 50 ASN B N 1
ATOM 1363 C CA . ASN B 1 50 ? 12.234 -21.891 -7.445 1 92.12 50 ASN B CA 1
ATOM 1364 C C . ASN B 1 50 ? 11.852 -20.797 -6.457 1 92.12 50 ASN B C 1
ATOM 1366 O O . ASN B 1 50 ? 10.812 -20.875 -5.801 1 92.12 50 ASN B O 1
ATOM 1370 N N . GLU B 1 51 ? 12.688 -19.828 -6.457 1 95.81 51 GLU B N 1
ATOM 1371 C CA . GLU B 1 51 ? 12.414 -18.734 -5.52 1 95.81 51 GLU B CA 1
ATOM 1372 C C . GLU B 1 51 ? 12.125 -17.438 -6.258 1 95.81 51 GLU B C 1
ATOM 1374 O O . GLU B 1 51 ? 12.961 -16.953 -7.02 1 95.81 51 GLU B O 1
ATOM 1379 N N . LEU B 1 52 ? 10.93 -16.969 -6.113 1 96.31 52 LEU B N 1
ATOM 1380 C CA . LEU B 1 52 ? 10.531 -15.672 -6.648 1 96.31 52 LEU B CA 1
ATOM 1381 C C . LEU B 1 52 ? 10.695 -14.578 -5.602 1 96.31 52 LEU B C 1
ATOM 1383 O O . LEU B 1 52 ? 10.031 -14.602 -4.562 1 96.31 52 LEU B O 1
ATOM 1387 N N . GLU B 1 53 ? 11.578 -13.672 -5.859 1 97.5 53 GLU B N 1
ATOM 1388 C CA . GLU B 1 53 ? 11.812 -12.562 -4.934 1 97.5 53 GLU B CA 1
ATOM 1389 C C . GLU B 1 53 ? 11.281 -11.25 -5.496 1 97.5 53 GLU B C 1
ATOM 1391 O O . GLU B 1 53 ? 11.578 -10.891 -6.641 1 97.5 53 GLU B O 1
ATOM 1396 N N . ILE B 1 54 ? 10.508 -10.625 -4.672 1 97.12 54 ILE B N 1
ATOM 1397 C CA . ILE B 1 54 ? 9.953 -9.32 -5.031 1 97.12 54 ILE B CA 1
ATOM 1398 C C . ILE B 1 54 ? 10.516 -8.25 -4.098 1 97.12 54 ILE B C 1
ATOM 1400 O O . ILE B 1 54 ? 10.453 -8.391 -2.873 1 97.12 54 ILE B O 1
ATOM 1404 N N . ARG B 1 55 ? 11.125 -7.242 -4.688 1 96.75 55 ARG B N 1
ATOM 1405 C CA . ARG B 1 55 ? 11.633 -6.098 -3.941 1 96.75 55 ARG B CA 1
ATOM 1406 C C . ARG B 1 55 ? 11.07 -4.793 -4.484 1 96.75 55 ARG B C 1
ATOM 1408 O O . ARG B 1 55 ? 10.953 -4.613 -5.699 1 96.75 55 ARG B O 1
ATOM 1415 N N . GLY B 1 56 ? 10.672 -3.967 -3.605 1 95.75 56 GLY B N 1
ATOM 1416 C CA . GLY B 1 56 ? 10.172 -2.656 -3.984 1 95.75 56 GLY B CA 1
ATOM 1417 C C . GLY B 1 56 ? 10.68 -1.54 -3.092 1 95.75 56 GLY B C 1
ATOM 1418 O O . GLY B 1 56 ? 10.648 -1.656 -1.864 1 95.75 56 GLY B O 1
ATOM 1419 N N . LYS B 1 57 ? 11.219 -0.561 -3.707 1 93 57 LYS B N 1
ATOM 1420 C CA . LYS B 1 57 ? 11.625 0.642 -2.986 1 93 57 LYS B CA 1
ATOM 1421 C C . LYS B 1 57 ? 10.656 1.795 -3.252 1 93 57 LYS B C 1
ATOM 1423 O O . LYS B 1 57 ? 10.484 2.213 -4.398 1 93 57 LYS B O 1
ATOM 1428 N N . ALA B 1 58 ? 10.094 2.213 -2.168 1 89.5 58 ALA B N 1
ATOM 1429 C CA . ALA B 1 58 ? 9.141 3.311 -2.309 1 89.5 58 ALA B CA 1
ATOM 1430 C C . ALA B 1 58 ? 9.859 4.66 -2.312 1 89.5 58 ALA B C 1
ATOM 1432 O O . ALA B 1 58 ? 10.93 4.805 -1.714 1 89.5 58 ALA B O 1
ATOM 1433 N N . VAL B 1 59 ? 9.289 5.559 -3.021 1 81.94 59 VAL B N 1
ATOM 1434 C CA . VAL B 1 59 ? 9.781 6.93 -2.998 1 81.94 59 VAL B CA 1
ATOM 1435 C C . VAL B 1 59 ? 8.844 7.805 -2.168 1 81.94 59 VAL B C 1
ATOM 1437 O O . VAL B 1 59 ? 7.672 7.965 -2.51 1 81.94 59 VAL B O 1
ATOM 1440 N N . TYR B 1 60 ? 9.344 8.203 -1.016 1 77 60 TYR B N 1
ATOM 1441 C CA . TYR B 1 60 ? 8.594 9.141 -0.191 1 77 60 TYR B CA 1
ATOM 1442 C C . TYR B 1 60 ? 9.195 10.539 -0.276 1 77 60 TYR B C 1
ATOM 1444 O O . TYR B 1 60 ? 10.414 10.695 -0.331 1 77 60 TYR B O 1
ATOM 1452 N N . PRO B 1 61 ? 8.438 11.492 -0.676 1 69.88 61 PRO B N 1
ATOM 1453 C CA . PRO B 1 61 ? 8.961 12.859 -0.72 1 69.88 61 PRO B CA 1
ATOM 1454 C C . PRO B 1 61 ? 9.398 13.367 0.652 1 69.88 61 PRO B C 1
ATOM 1456 O O . PRO B 1 61 ? 8.727 14.219 1.236 1 69.88 61 PRO B O 1
ATOM 1459 N N . ARG B 1 62 ? 10.312 12.688 1.234 1 67.38 62 ARG B N 1
ATOM 1460 C CA . ARG B 1 62 ? 10.758 13.18 2.535 1 67.38 62 ARG B CA 1
ATOM 1461 C C . ARG B 1 62 ? 11.875 14.203 2.385 1 67.38 62 ARG B C 1
ATOM 1463 O O . ARG B 1 62 ? 12.781 14.023 1.574 1 67.38 62 ARG B O 1
ATOM 1470 N N . GLU B 1 63 ? 11.477 15.32 2.834 1 64.56 63 GLU B N 1
ATOM 1471 C CA . GLU B 1 63 ? 12.508 16.344 2.83 1 64.56 63 GLU B CA 1
ATOM 1472 C C . GLU B 1 63 ? 13.477 16.156 3.994 1 64.56 63 GLU B C 1
ATOM 1474 O O . GLU B 1 63 ? 13.086 15.703 5.066 1 64.56 63 GLU B O 1
ATOM 1479 N N . GLU B 1 64 ? 14.688 16.406 3.75 1 62.28 64 GLU B N 1
ATOM 1480 C CA . GLU B 1 64 ? 15.773 16.266 4.719 1 62.28 64 GLU B CA 1
ATOM 1481 C C . GLU B 1 64 ? 15.477 17.047 5.996 1 62.28 64 GLU B C 1
ATOM 1483 O O . GLU B 1 64 ? 15.805 16.609 7.098 1 62.28 64 GLU B O 1
ATOM 1488 N N . LYS B 1 65 ? 14.805 18.125 5.879 1 69.19 65 LYS B N 1
ATOM 1489 C CA . LYS B 1 65 ? 14.656 19 7.047 1 69.19 65 LYS B CA 1
ATOM 1490 C C . LYS B 1 65 ? 13.344 18.719 7.773 1 69.19 65 LYS B C 1
ATOM 1492 O O . LYS B 1 65 ? 13.008 19.406 8.742 1 69.19 65 LYS B O 1
ATOM 1497 N N . ALA B 1 66 ? 12.68 17.625 7.504 1 77.12 66 ALA B N 1
ATOM 1498 C CA . ALA B 1 66 ? 11.398 17.359 8.148 1 77.12 66 ALA B CA 1
ATOM 1499 C C . ALA B 1 66 ? 11.586 16.562 9.438 1 77.12 66 ALA B C 1
ATOM 1501 O O . ALA B 1 66 ? 12.484 15.727 9.531 1 77.12 66 ALA B O 1
ATOM 1502 N N . LYS B 1 67 ? 10.914 16.984 10.469 1 87.94 67 LYS B N 1
ATOM 1503 C CA . LYS B 1 67 ? 10.891 16.219 11.719 1 87.94 67 LYS B CA 1
ATOM 1504 C C . LYS B 1 67 ? 9.914 15.047 11.625 1 87.94 67 LYS B C 1
ATOM 1506 O O . LYS B 1 67 ? 8.719 15.25 11.398 1 87.94 67 LYS B O 1
ATOM 1511 N N . ALA B 1 68 ? 10.461 13.883 11.844 1 86.94 68 ALA B N 1
ATOM 1512 C CA . ALA B 1 68 ? 9.609 12.695 11.812 1 86.94 68 ALA B CA 1
ATOM 1513 C C . ALA B 1 68 ? 8.883 12.5 13.141 1 86.94 68 ALA B C 1
ATOM 1515 O O . ALA B 1 68 ? 9.508 12.18 14.156 1 86.94 68 ALA B O 1
ATOM 1516 N N . LEU B 1 69 ? 7.605 12.727 13.07 1 91 69 LEU B N 1
ATOM 1517 C CA . LEU B 1 69 ? 6.812 12.578 14.281 1 91 69 LEU B CA 1
ATOM 1518 C C . LEU B 1 69 ? 6.395 11.125 14.492 1 91 69 LEU B C 1
ATOM 1520 O O . LEU B 1 69 ? 6.223 10.68 15.625 1 91 69 LEU B O 1
ATOM 1524 N N . HIS B 1 70 ? 6.164 10.398 13.547 1 91.62 70 HIS B N 1
ATOM 1525 C CA . HIS B 1 70 ? 5.75 9 13.539 1 91.62 70 HIS B CA 1
ATOM 1526 C C . HIS B 1 70 ? 6.168 8.305 12.242 1 91.62 70 HIS B C 1
ATOM 1528 O O . HIS B 1 70 ? 5.93 8.828 11.156 1 91.62 70 HIS B O 1
ATOM 1534 N N . VAL B 1 71 ? 6.875 7.129 12.391 1 87.56 71 VAL B N 1
ATOM 1535 C CA . VAL B 1 71 ? 7.348 6.418 11.211 1 87.56 71 VAL B CA 1
ATOM 1536 C C . VAL B 1 71 ? 7.027 4.934 11.336 1 87.56 71 VAL B C 1
ATOM 1538 O O . VAL B 1 71 ? 7.449 4.277 12.289 1 87.56 71 VAL B O 1
ATOM 1541 N N . GLU B 1 72 ? 6.262 4.48 10.43 1 88 72 GLU B N 1
ATOM 1542 C CA . GLU B 1 72 ? 5.969 3.049 10.414 1 88 72 GLU B CA 1
ATOM 1543 C C . GLU B 1 72 ? 6.652 2.357 9.234 1 88 72 GLU B C 1
ATOM 1545 O O . GLU B 1 72 ? 6.871 1.145 9.266 1 88 72 GLU B O 1
ATOM 1550 N N . PHE B 1 73 ? 6.953 3.029 8.188 1 82.19 73 PHE B N 1
ATOM 1551 C CA . PHE B 1 73 ? 7.656 2.451 7.047 1 82.19 73 PHE B CA 1
ATOM 1552 C C . PHE B 1 73 ? 9.008 3.129 6.84 1 82.19 73 PHE B C 1
ATOM 1554 O O . PHE B 1 73 ? 10.039 2.461 6.773 1 82.19 73 PHE B O 1
ATOM 1561 N N . GLY B 1 74 ? 9.016 4.531 6.758 1 78.81 74 GLY B N 1
ATOM 1562 C CA . GLY B 1 74 ? 10.227 5.301 6.535 1 78.81 74 GLY B CA 1
ATOM 1563 C C . GLY B 1 74 ? 10.852 5.055 5.176 1 78.81 74 GLY B C 1
ATOM 1564 O O . 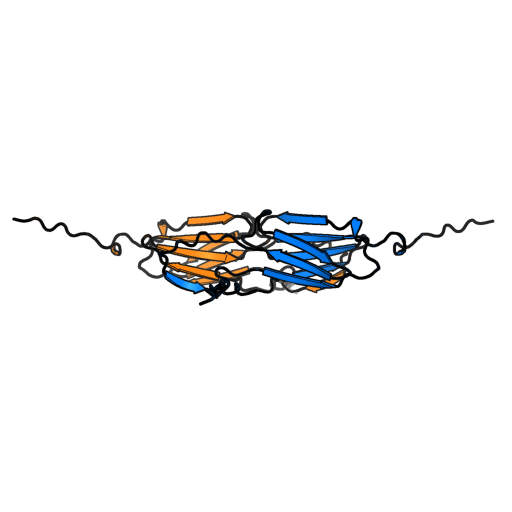GLY B 1 74 ? 10.164 5.098 4.156 1 78.81 74 GLY B O 1
ATOM 1565 N N . ASP B 1 75 ? 12.234 4.973 5.078 1 79.25 75 ASP B N 1
ATOM 1566 C CA . ASP B 1 75 ? 12.977 4.738 3.842 1 79.25 75 ASP B CA 1
ATOM 1567 C C . ASP B 1 75 ? 13.25 3.25 3.643 1 79.25 75 ASP B C 1
ATOM 1569 O O . ASP B 1 75 ? 14.266 2.875 3.051 1 79.25 75 ASP B O 1
ATOM 1573 N N . GLY B 1 76 ? 12.453 2.486 4.062 1 87.38 76 GLY B N 1
ATOM 1574 C CA . GLY B 1 76 ? 12.672 1.052 3.973 1 87.38 76 GLY B CA 1
ATOM 1575 C C . GLY B 1 76 ? 12.328 0.482 2.609 1 87.38 76 GLY B C 1
ATOM 1576 O O . GLY B 1 76 ? 12.055 1.23 1.67 1 87.38 76 GLY B O 1
ATOM 1577 N N . GLU B 1 77 ? 12.57 -0.828 2.529 1 93.62 77 GLU B N 1
ATOM 1578 C CA . GLU B 1 77 ? 12.273 -1.568 1.307 1 93.62 77 GLU B CA 1
ATOM 1579 C C . GLU B 1 77 ? 11.328 -2.73 1.582 1 93.62 77 GLU B C 1
ATOM 1581 O O . GLU B 1 77 ? 11.438 -3.398 2.611 1 93.62 77 GLU B O 1
ATOM 1586 N N . TYR B 1 78 ? 10.406 -2.891 0.634 1 95.25 78 TYR B N 1
ATOM 1587 C CA . TYR B 1 78 ? 9.562 -4.078 0.682 1 95.25 78 TYR B CA 1
ATOM 1588 C C . TYR B 1 78 ? 10.32 -5.305 0.186 1 95.25 78 TYR B C 1
ATOM 1590 O O . TYR B 1 78 ? 11.016 -5.242 -0.827 1 95.25 78 TYR B O 1
ATOM 1598 N N . VAL B 1 79 ? 10.148 -6.406 0.877 1 96.19 79 VAL B N 1
ATOM 1599 C CA . VAL B 1 79 ? 10.742 -7.652 0.401 1 96.19 79 VAL B CA 1
ATOM 1600 C C . VAL B 1 79 ? 9.805 -8.82 0.71 1 96.19 79 VAL B C 1
ATOM 1602 O O . VAL B 1 79 ? 9.297 -8.938 1.828 1 96.19 79 VAL B O 1
ATOM 1605 N N . ARG B 1 80 ? 9.578 -9.562 -0.283 1 97.06 80 ARG B N 1
ATOM 1606 C CA . ARG B 1 80 ? 8.812 -10.789 -0.13 1 97.06 80 ARG B CA 1
ATOM 1607 C C . ARG B 1 80 ? 9.367 -11.898 -1.02 1 97.06 80 ARG B C 1
ATOM 1609 O O . ARG B 1 80 ? 9.766 -11.648 -2.158 1 97.06 80 ARG B O 1
ATOM 1616 N N . THR B 1 81 ? 9.344 -13.086 -0.513 1 96.44 81 THR B N 1
ATOM 1617 C CA . THR B 1 81 ? 9.828 -14.227 -1.279 1 96.44 81 THR B CA 1
ATOM 1618 C C . THR B 1 81 ? 8.797 -15.352 -1.285 1 96.44 81 THR B C 1
ATOM 1620 O O . THR B 1 81 ? 8.164 -15.625 -0.263 1 96.44 81 THR B O 1
ATOM 1623 N N . PHE B 1 82 ? 8.711 -15.93 -2.467 1 96 82 PHE B N 1
ATOM 1624 C CA . PHE B 1 82 ? 7.816 -17.062 -2.641 1 96 82 PHE B CA 1
ATOM 1625 C C . PHE B 1 82 ? 8.562 -18.266 -3.23 1 96 82 PHE B C 1
ATOM 1627 O O . PHE B 1 82 ? 9.422 -18.094 -4.094 1 96 82 PHE B O 1
ATOM 1634 N N . THR B 1 83 ? 8.234 -19.406 -2.816 1 95.5 83 THR B N 1
ATOM 1635 C CA . THR B 1 83 ? 8.711 -20.625 -3.465 1 95.5 83 THR B CA 1
ATOM 1636 C C . THR B 1 83 ? 7.719 -21.094 -4.516 1 95.5 83 THR B C 1
ATOM 1638 O O . THR B 1 83 ? 6.551 -21.344 -4.207 1 95.5 83 THR B O 1
ATOM 1641 N N . ILE B 1 84 ? 8.156 -21.25 -5.73 1 92.12 84 ILE B N 1
ATOM 1642 C CA . ILE B 1 84 ? 7.297 -21.609 -6.855 1 92.12 84 ILE B CA 1
ATOM 1643 C C . ILE B 1 84 ? 7.344 -23.125 -7.086 1 92.12 84 ILE B C 1
ATOM 1645 O O . ILE B 1 84 ? 8.422 -23.719 -7.066 1 92.12 84 ILE B O 1
ATOM 1649 N N . SER B 1 85 ? 6.188 -23.641 -7.281 1 88.69 85 SER B N 1
ATOM 1650 C CA . SER B 1 85 ? 6.109 -25.078 -7.539 1 88.69 85 SER B CA 1
ATOM 1651 C C . SER B 1 85 ? 6.508 -25.406 -8.977 1 88.69 85 SER B C 1
ATOM 1653 O O . SER B 1 85 ? 6.535 -24.516 -9.836 1 88.69 85 SER B O 1
ATOM 1655 N N . ASP B 1 86 ? 6.703 -26.703 -9.203 1 87.81 86 ASP B N 1
ATOM 1656 C CA . ASP B 1 86 ? 7.078 -27.172 -10.531 1 87.81 86 ASP B CA 1
ATOM 1657 C C . ASP B 1 86 ? 5.906 -27.062 -11.5 1 87.81 86 ASP B C 1
ATOM 1659 O O . ASP B 1 86 ? 6.098 -27.094 -12.719 1 87.81 86 ASP B O 1
ATOM 1663 N N . GLY B 1 87 ? 4.816 -26.922 -11.023 1 89.12 87 GLY B N 1
ATOM 1664 C CA . GLY B 1 87 ? 3.631 -26.875 -11.859 1 89.12 87 GLY B CA 1
ATOM 1665 C C . GLY B 1 87 ? 3.393 -25.516 -12.477 1 89.12 87 GLY B C 1
ATOM 1666 O O . GLY B 1 87 ? 2.465 -25.344 -13.273 1 89.12 87 GLY B O 1
ATOM 1667 N N . VAL B 1 88 ? 4.223 -24.609 -12.211 1 93.12 88 VAL B N 1
ATOM 1668 C CA . VAL B 1 88 ? 4.082 -23.266 -12.742 1 93.12 88 VAL B CA 1
ATOM 1669 C C . VAL B 1 88 ? 4.887 -23.125 -14.031 1 93.12 88 VAL B C 1
ATOM 1671 O O . VAL B 1 88 ? 6.02 -23.609 -14.117 1 93.12 88 VAL B O 1
ATOM 1674 N N . ASP B 1 89 ? 4.301 -22.594 -15.062 1 92.88 89 ASP B N 1
ATOM 1675 C CA . ASP B 1 89 ? 5.027 -22.219 -16.266 1 92.88 89 ASP B CA 1
ATOM 1676 C C . ASP B 1 89 ? 5.887 -20.969 -16.031 1 92.88 89 ASP B C 1
ATOM 1678 O O . ASP B 1 89 ? 5.406 -19.844 -16.156 1 92.88 89 ASP B O 1
ATOM 1682 N N . ARG B 1 90 ? 7.129 -21.125 -15.781 1 92.31 90 ARG B N 1
ATOM 1683 C CA . ARG B 1 90 ? 8.039 -20.078 -15.344 1 92.31 90 ARG B CA 1
ATOM 1684 C C . ARG B 1 90 ? 8.203 -19.016 -16.438 1 92.31 90 ARG B C 1
ATOM 1686 O O . ARG B 1 90 ? 8.406 -17.828 -16.125 1 92.31 90 ARG B O 1
ATOM 1693 N N . GLU B 1 91 ? 8.094 -19.375 -17.641 1 92.06 91 GLU B N 1
ATOM 1694 C CA . GLU B 1 91 ? 8.289 -18.453 -18.75 1 92.06 91 GLU B CA 1
ATOM 1695 C C . GLU B 1 91 ? 7.059 -17.562 -18.969 1 92.06 91 GLU B C 1
ATOM 1697 O O . GLU B 1 91 ? 7.137 -16.531 -19.625 1 92.06 91 GLU B O 1
ATOM 1702 N N . GLY B 1 92 ? 5.992 -18.016 -18.422 1 93.38 92 GLY B N 1
ATOM 1703 C CA . GLY B 1 92 ? 4.75 -17.297 -18.641 1 93.38 92 GLY B CA 1
ATOM 1704 C C . GLY B 1 92 ? 4.43 -16.312 -17.531 1 93.38 92 GLY B C 1
ATOM 1705 O O . GLY B 1 92 ? 3.396 -15.641 -17.562 1 93.38 92 GLY B O 1
ATOM 1706 N N . ILE B 1 93 ? 5.324 -16.203 -16.547 1 94.94 93 ILE B N 1
ATOM 1707 C CA . ILE B 1 93 ? 5.074 -15.344 -15.406 1 94.94 93 ILE B CA 1
ATOM 1708 C C . ILE B 1 93 ? 5.008 -13.883 -15.867 1 94.94 93 ILE B C 1
ATOM 1710 O O . ILE B 1 93 ? 5.828 -13.445 -16.672 1 94.94 93 ILE B O 1
ATOM 1714 N N . ARG B 1 94 ? 3.979 -13.156 -15.367 1 96.75 94 ARG B N 1
ATOM 1715 C CA . ARG B 1 94 ? 3.77 -11.75 -15.688 1 96.75 94 ARG B CA 1
ATOM 1716 C C . ARG B 1 94 ? 3.418 -10.953 -14.438 1 96.75 94 ARG B C 1
ATOM 1718 O O . ARG B 1 94 ? 2.949 -11.516 -13.445 1 96.75 94 ARG B O 1
ATOM 1725 N N . ALA B 1 95 ? 3.721 -9.688 -14.602 1 96.62 95 ALA B N 1
ATOM 1726 C CA . ALA B 1 95 ? 3.4 -8.836 -13.461 1 96.62 95 ALA B CA 1
ATOM 1727 C C . ALA B 1 95 ? 2.859 -7.484 -13.922 1 96.62 95 ALA B C 1
ATOM 1729 O O . ALA B 1 95 ? 3.219 -7 -15 1 96.62 95 ALA B O 1
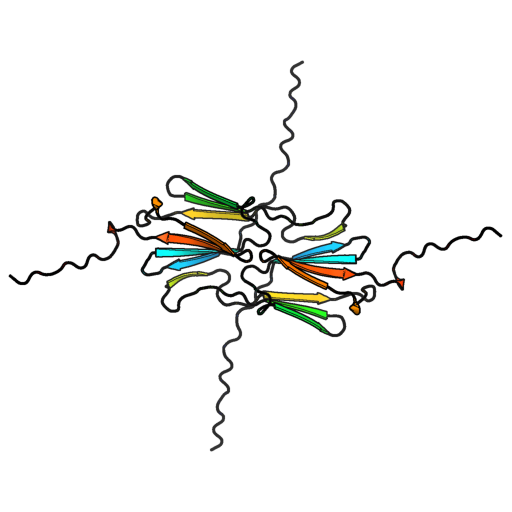ATOM 1730 N N . SER B 1 96 ? 1.985 -6.926 -13.148 1 95.81 96 SER B N 1
ATOM 1731 C CA . SER B 1 96 ? 1.466 -5.578 -13.352 1 95.81 96 SER B CA 1
ATOM 1732 C C . SER B 1 96 ? 1.42 -4.797 -12.039 1 95.81 96 SER B C 1
ATOM 1734 O O . SER B 1 96 ? 1.198 -5.375 -10.977 1 95.81 96 SER B O 1
ATOM 1736 N N . LEU B 1 97 ? 1.69 -3.553 -12.109 1 94.94 97 LEU B N 1
ATOM 1737 C CA . LEU B 1 97 ? 1.652 -2.654 -10.961 1 94.94 97 LEU B CA 1
ATOM 1738 C C . LEU B 1 97 ? 0.704 -1.487 -11.211 1 94.94 97 LEU B C 1
ATOM 1740 O O . LEU B 1 97 ? 0.919 -0.695 -12.133 1 94.94 97 LEU B O 1
ATOM 1744 N N . LYS B 1 98 ? -0.351 -1.442 -10.438 1 92.88 98 LYS B N 1
ATOM 1745 C CA . LYS B 1 98 ? -1.341 -0.374 -10.539 1 92.88 98 LYS B CA 1
ATOM 1746 C C . LYS B 1 98 ? -1.777 0.107 -9.156 1 92.88 98 LYS B C 1
ATOM 1748 O O . LYS B 1 98 ? -2.133 -0.701 -8.297 1 92.88 98 LYS B O 1
ATOM 1753 N N . LYS B 1 99 ? -1.695 1.439 -8.953 1 93.31 99 LYS B N 1
ATOM 1754 C CA . LYS B 1 99 ? -2.146 2.029 -7.691 1 93.31 99 LYS B CA 1
ATOM 1755 C C . LYS B 1 99 ? -1.426 1.406 -6.5 1 93.31 99 LYS B C 1
ATOM 1757 O O . LYS B 1 99 ? -2.053 1.071 -5.496 1 93.31 99 LYS B O 1
ATOM 1762 N N . GLY B 1 100 ? -0.2 1.134 -6.738 1 94.19 100 GLY B N 1
ATOM 1763 C CA . GLY B 1 100 ? 0.624 0.614 -5.66 1 94.19 100 GLY B CA 1
ATOM 1764 C C . GLY B 1 100 ? 0.328 -0.836 -5.328 1 94.19 100 GLY B C 1
ATOM 1765 O O . GLY B 1 100 ? 0.748 -1.337 -4.281 1 94.19 100 GLY B O 1
ATOM 1766 N N . LEU B 1 101 ? -0.519 -1.412 -6.172 1 94.62 101 LEU B N 1
ATOM 1767 C CA . LEU B 1 101 ? -0.807 -2.836 -6.031 1 94.62 101 LEU B CA 1
ATOM 1768 C C . LEU B 1 101 ? -0.111 -3.643 -7.121 1 94.62 101 LEU B C 1
ATOM 1770 O O . LEU B 1 101 ? -0.373 -3.445 -8.312 1 94.62 101 LEU B O 1
ATOM 1774 N N . LEU B 1 102 ? 0.727 -4.559 -6.703 1 95.69 102 LEU B N 1
ATOM 1775 C CA . LEU B 1 102 ? 1.417 -5.445 -7.633 1 95.69 102 LEU B CA 1
ATOM 1776 C C . LEU B 1 102 ? 0.664 -6.762 -7.789 1 95.69 102 LEU B C 1
ATOM 1778 O O . LEU B 1 102 ? 0.297 -7.395 -6.797 1 95.69 102 LEU B O 1
ATOM 1782 N N . GLU B 1 103 ? 0.411 -7.086 -8.953 1 95.38 103 GLU B N 1
ATOM 1783 C CA . GLU B 1 103 ? -0.12 -8.414 -9.258 1 95.38 103 GLU B CA 1
ATOM 1784 C C . GLU B 1 103 ? 0.896 -9.25 -10.023 1 95.38 103 GLU B C 1
ATOM 1786 O O . GLU B 1 103 ? 1.4 -8.828 -11.062 1 95.38 103 GLU B O 1
ATOM 1791 N N . VAL B 1 104 ? 1.191 -10.383 -9.531 1 96.69 104 VAL B N 1
ATOM 1792 C CA . VAL B 1 10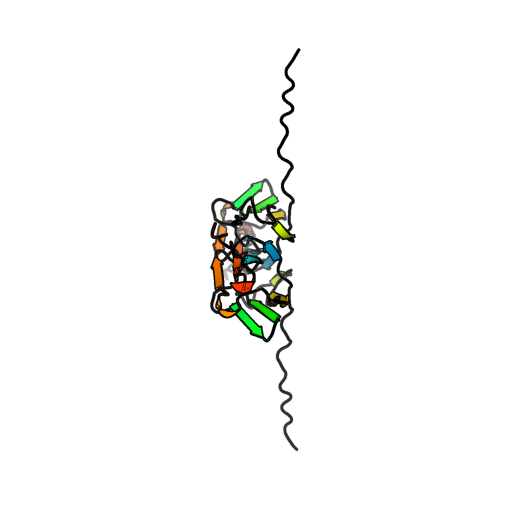4 ? 2.049 -11.344 -10.227 1 96.69 104 VAL B CA 1
ATOM 1793 C C . VAL B 1 104 ? 1.237 -12.578 -10.609 1 96.69 104 VAL B C 1
ATOM 1795 O O . VAL B 1 104 ? 0.633 -13.227 -9.75 1 96.69 104 VAL B O 1
ATOM 1798 N N . TYR B 1 105 ? 1.219 -12.805 -11.898 1 95.56 105 TYR B N 1
ATOM 1799 C CA . TYR B 1 105 ? 0.489 -13.953 -12.43 1 95.56 105 TYR B CA 1
ATOM 1800 C C . TYR B 1 105 ? 1.435 -15.109 -12.734 1 95.56 105 TYR B C 1
ATOM 1802 O O . TYR B 1 105 ? 2.428 -14.938 -13.438 1 95.56 105 TYR B O 1
ATOM 1810 N N . LEU B 1 106 ? 1.148 -16.312 -12.133 1 96.31 106 LEU B N 1
ATOM 1811 C CA . LEU B 1 106 ? 1.902 -17.547 -12.344 1 96.31 106 LEU B CA 1
ATOM 1812 C C . LEU B 1 106 ? 1.042 -18.594 -13.031 1 96.31 106 LEU B C 1
ATOM 1814 O O . LEU B 1 106 ? 0.274 -19.297 -12.375 1 96.31 106 LEU B O 1
ATOM 1818 N N . PRO B 1 107 ? 1.215 -18.719 -14.305 1 95.06 107 PRO B N 1
ATOM 1819 C CA . PRO B 1 107 ? 0.382 -19.688 -15.016 1 95.06 107 PRO B CA 1
ATOM 1820 C C . PRO B 1 107 ? 0.765 -21.141 -14.703 1 95.06 107 PRO B C 1
ATOM 1822 O O . PRO B 1 107 ? 1.938 -21.422 -14.461 1 95.06 107 PRO B O 1
ATOM 1825 N N . LYS B 1 108 ? -0.231 -21.984 -14.688 1 92.25 108 LYS B N 1
ATOM 1826 C CA . LYS B 1 108 ? 0.055 -23.406 -14.555 1 92.25 108 LYS B CA 1
ATOM 1827 C C . LYS B 1 108 ? 0.71 -23.953 -15.82 1 92.25 108 LYS B C 1
ATOM 1829 O O . LYS B 1 108 ? 0.349 -23.562 -16.938 1 92.25 108 LYS B O 1
ATOM 1834 N N . ALA B 1 109 ? 1.595 -24.875 -15.57 1 88.44 109 ALA B N 1
ATOM 1835 C CA . ALA B 1 109 ? 2.238 -25.516 -16.719 1 88.44 109 ALA B CA 1
ATOM 1836 C C . ALA B 1 109 ? 1.251 -26.391 -17.484 1 88.44 109 ALA B C 1
ATOM 1838 O O . ALA B 1 109 ? 0.304 -26.922 -16.891 1 88.44 109 ALA B O 1
ATOM 1839 N N . ALA B 1 110 ? 1.425 -26.422 -18.844 1 76.19 110 ALA B N 1
ATOM 1840 C CA . ALA B 1 110 ? 0.543 -27.188 -19.719 1 76.19 110 ALA B CA 1
ATOM 1841 C C . ALA B 1 110 ? 0.382 -28.625 -19.219 1 76.19 110 ALA B C 1
ATOM 1843 O O . ALA B 1 110 ? -0.716 -29.188 -19.266 1 76.19 110 ALA B O 1
ATOM 1844 N N . ARG B 1 111 ? 1.458 -29.172 -18.812 1 71.56 111 ARG B N 1
ATOM 1845 C CA . ARG B 1 111 ? 1.393 -30.562 -18.391 1 71.56 111 ARG B CA 1
ATOM 1846 C C . ARG B 1 111 ? 0.475 -30.734 -17.188 1 71.56 111 ARG B C 1
ATOM 1848 O O . ARG B 1 111 ? -0.017 -31.828 -16.922 1 71.56 111 ARG B O 1
ATOM 1855 N N . PHE B 1 112 ? 0.204 -29.734 -16.516 1 64.25 112 PHE B N 1
ATOM 1856 C CA . PHE B 1 112 ? -0.599 -29.812 -15.305 1 64.25 112 PHE B CA 1
ATOM 1857 C C . PHE B 1 112 ? -2.025 -29.359 -15.57 1 64.25 112 PHE B C 1
ATOM 1859 O O . PHE B 1 112 ? -2.857 -29.344 -14.656 1 64.25 112 PHE B O 1
ATOM 1866 N N . LYS B 1 113 ? -2.188 -28.953 -16.734 1 63.22 113 LYS B N 1
ATOM 1867 C CA . LYS B 1 113 ? -3.562 -28.609 -17.078 1 63.22 113 LYS B CA 1
ATOM 1868 C C . LYS B 1 113 ? -4.363 -29.859 -17.438 1 63.22 113 LYS B C 1
ATOM 1870 O O . LYS B 1 113 ? -3.834 -30.797 -18.047 1 63.22 113 LYS B O 1
ATOM 1875 N N . PRO B 1 114 ? -5.453 -29.984 -16.719 1 60.56 114 PRO B N 1
ATOM 1876 C CA . PRO B 1 114 ? -6.238 -31.172 -17.047 1 60.56 114 PRO B CA 1
ATOM 1877 C C . PRO B 1 114 ? -6.422 -31.375 -18.547 1 60.56 114 PRO B C 1
ATOM 1879 O O . PRO B 1 114 ? -6.641 -30.406 -19.281 1 60.56 114 PRO B O 1
ATOM 1882 N N . ARG B 1 115 ? -5.801 -32.375 -19.062 1 57.94 115 ARG B N 1
ATOM 1883 C CA . ARG B 1 115 ? -5.98 -32.719 -20.484 1 57.94 115 ARG B CA 1
ATOM 1884 C C . ARG B 1 115 ? -7.227 -33.562 -20.688 1 57.94 115 ARG B C 1
ATOM 1886 O O . ARG B 1 115 ? -7.484 -34.5 -19.922 1 57.94 115 ARG B O 1
ATOM 1893 N N . ARG B 1 116 ? -8.102 -32.906 -21.328 1 58.59 116 ARG B N 1
ATOM 1894 C CA . ARG B 1 116 ? -9.273 -33.719 -21.688 1 58.59 116 ARG B CA 1
ATOM 1895 C C . ARG B 1 116 ? -8.922 -34.781 -22.719 1 58.59 116 ARG B C 1
ATOM 1897 O O . ARG B 1 116 ? -8.344 -34.5 -23.766 1 58.59 116 ARG B O 1
ATOM 1904 N N . ILE B 1 117 ? -8.812 -35.906 -22.188 1 59.91 117 ILE B N 1
ATOM 1905 C CA . ILE B 1 117 ? -8.57 -37 -23.078 1 59.91 117 ILE B CA 1
ATOM 1906 C C . ILE B 1 117 ? -9.844 -37.344 -23.859 1 59.91 117 ILE B C 1
ATOM 1908 O O . ILE B 1 117 ? -10.875 -37.656 -23.266 1 59.91 117 ILE B O 1
ATOM 1912 N N . GLU B 1 118 ? -9.82 -36.906 -25 1 59.78 118 GLU B N 1
ATOM 1913 C CA . GLU B 1 118 ? -10.945 -37.281 -25.859 1 59.78 118 GLU B CA 1
ATOM 1914 C C . GLU B 1 118 ? -11.023 -38.781 -26.078 1 59.78 118 GLU B C 1
ATOM 1916 O O . GLU B 1 118 ? -10.016 -39.406 -26.359 1 59.78 118 GLU B O 1
ATOM 1921 N N . ILE B 1 119 ? -12 -39.219 -25.453 1 65.62 119 ILE B N 1
ATOM 1922 C CA . ILE B 1 119 ? -12.219 -40.656 -25.672 1 65.62 119 ILE B CA 1
ATOM 1923 C C . ILE B 1 119 ? -12.773 -40.875 -27.078 1 65.62 119 ILE B C 1
ATOM 1925 O O . ILE B 1 119 ? -13.773 -40.25 -27.469 1 65.62 119 ILE B O 1
ATOM 1929 N N . GLN B 1 120 ? -11.922 -41.312 -27.922 1 60.56 120 GLN B N 1
ATOM 1930 C CA . GLN B 1 120 ? -12.414 -41.719 -29.234 1 60.56 120 GLN B CA 1
ATOM 1931 C C . GLN B 1 120 ? -13.203 -43.031 -29.156 1 60.56 120 GLN B C 1
ATOM 1933 O O . GLN B 1 120 ? -12.789 -43.969 -28.469 1 60.56 120 GLN B O 1
ATOM 1938 N N . ALA B 1 121 ? -14.461 -42.781 -29.219 1 58 121 ALA B N 1
ATOM 1939 C CA . ALA B 1 121 ? -15.266 -44 -29.391 1 58 121 ALA B CA 1
ATOM 1940 C C . ALA B 1 121 ? -14.852 -44.781 -30.641 1 58 121 ALA B C 1
ATOM 1942 O O . ALA B 1 121 ? -14.75 -44.188 -31.719 1 58 121 ALA B O 1
ATOM 1943 N N . GLY B 1 122 ? -13.953 -45.719 -30.438 1 43.31 122 GLY B N 1
ATOM 1944 C CA . GLY B 1 122 ? -13.922 -46.688 -31.5 1 43.31 122 GLY B CA 1
ATOM 1945 C C . GLY B 1 122 ? -15.18 -47.531 -31.562 1 43.31 122 GLY B C 1
ATOM 1946 O O . GLY B 1 122 ? -15.875 -47.719 -30.562 1 43.31 122 GLY B O 1
#

Foldseek 3Di:
DPPPVVPPPPPAFDEDEFDWDWDADLFFIKIKTQAAQFDPVQWDWDDDDQKTKIKGFHDDPDDPPDDDPDDDRPRHMYIDMDGHDPQWPPVPWDWDADNRMIMITTGGDPVPNDDDDDDDDD/DPPPVVPPPPPAFDEDEFDWDWDADLFFIKIKTQAAQFDPVQWDWDDDDFKTKIKGFHDDPDDPPDDDPDDDRPRHMYIDMDGHDPQWPPVPWDWDADNRMIMITTGGDPVPNDDPDDDPDD

pLDDT: mean 83.49, std 16.79, range [35.75, 97.5]

Organism: Desulfomicrobium norvegicum (strain DSM 1741 / NCIMB 8310) (NCBI:txid52561)

Secondary structure (DSSP, 8-state):
-----------PPPEE---EEEEE-SSEEEEEEE-TTEEEEEEEEEEETTEEEEEEEE-----TT-EEEE-SSTT-EEEEEEEPPTTB-GGG-EEEEETTEEEEEEEBPGGGS---------/-----------PPPEE---EEEEE-SSEEEEEEE-TTEEEEEEEEEEETTEEEEEEEE-----TT-EEEE-SSTT-EEEEEEEPPTTB-GGG-EEEEETTEEEEEEEBPGGGS---------

InterPro domains:
  IPR002068 Alpha crystallin/Hsp20 domain [PF00011] (22-120)
  IPR002068 Alpha crystallin/Hsp20 domain [PS01031] (11-122)
  IPR008978 HSP20-like chaperone [G3DSA:2.60.40.790] (1-121)
  IPR008978 HSP20-like chaperone [SSF49764] (12-120)
  IPR044587 Heat shock protein 21-like [PTHR46733] (7-120)

Radius of gyration: 24.44 Å; Cα contacts (8 Å, |Δi|>4): 478; chains: 2; bounding box: 97×101×48 Å